Protein AF-A0A975H336-F1 (afdb_monomer_lite)

Foldseek 3Di:
DDDDDDPDDPVVVVPVVVVVVVLVVVLVVCCVPPVLDLCNLCSLLVVLLVVVLVVCVVVVVNVVSVCSVPVVVVCSVVCCVVCSVVSVVSVLVSLLSSLLSQLCQLVVCLVDPGPQNVVVVVPDDDDPVNSVVSSVVSVVSSVLSNVSSVCLVVCCVPPNDVSSVCCVPPVVVVSVVCSVVVSVVCCVVVCVVVVPPDPPVVVVCVVVVPD

Sequence (211 aa):
MHATAQPRPRWRAWGGPALAIAYALWCLALLWWQPRTLLAIASFLLPCYLFICSWLWRRGWRPQAALLALLLPSLLAWAYPRYAARAELFYVAEYALVYATLCAWFASSLAGTPVITRVARRVHALTPAMQAYTVRLTRGWALYFALMAALSILVFALLGLPAWAFFTVVLSPISLATFLIGEHVMRYRWHPEFDRASLRHTIRVWREGGA

pLDDT: mean 77.96, std 12.92, range [36.47, 94.44]

Radius of gyration: 21.54 Å; chains: 1; bounding box: 54×53×52 Å

Secondary structure (DSSP, 8-state):
-----PPPPTHHHHHHHHHHHHHHHHHHHHHHH-TTSHHHHHHHHHHHHHHHHHHHHHTT-HHHHHHHHHHHHHHHHHHHHHHGGGTHHHHHHHHHHHHHHHHHHHHHHTTSS-HHHHHHHHHSPPPHHHHHHHHHHHHHHHHHHHHHHHHHHHHHHHHHHHHHHHIIIIIHHHHHHHHHHHHHHHHHHH-THHHHS-HHHHHHHHHHT--

Structure (mmCIF, N/CA/C/O backbone):
data_AF-A0A975H336-F1
#
_entry.id   AF-A0A975H336-F1
#
loop_
_atom_site.group_PDB
_atom_site.id
_atom_site.type_symbol
_atom_site.label_atom_id
_atom_site.label_alt_id
_atom_site.label_comp_id
_atom_site.label_asym_id
_atom_site.label_entity_id
_atom_site.label_seq_id
_atom_site.pdbx_PDB_ins_code
_atom_site.Cartn_x
_atom_site.Cartn_y
_atom_site.Cartn_z
_atom_site.occupancy
_atom_site.B_iso_or_equiv
_atom_site.auth_seq_id
_atom_site.auth_comp_id
_atom_site.auth_asym_id
_atom_site.auth_atom_id
_atom_site.pdbx_PDB_model_num
ATOM 1 N N . MET A 1 1 ? -15.638 35.494 32.416 1.00 38.56 1 MET A N 1
ATOM 2 C CA . MET A 1 1 ? -14.770 35.579 31.218 1.00 38.56 1 MET A CA 1
ATOM 3 C C . MET A 1 1 ? -15.106 34.419 30.287 1.00 38.56 1 MET A C 1
ATOM 5 O O . MET A 1 1 ? -14.633 33.314 30.510 1.00 38.56 1 MET A O 1
ATOM 9 N N . HIS A 1 2 ? -15.980 34.643 29.303 1.00 40.84 2 HIS A N 1
ATOM 10 C CA . HIS A 1 2 ? -16.340 33.639 28.296 1.00 40.84 2 HIS A CA 1
ATOM 11 C C . HIS A 1 2 ? -15.289 33.633 27.179 1.00 40.84 2 HIS A C 1
ATOM 13 O O . HIS A 1 2 ? -15.109 34.639 26.498 1.00 40.84 2 HIS A O 1
ATOM 19 N N . ALA A 1 3 ? -14.584 32.515 27.003 1.00 43.75 3 ALA A N 1
ATOM 20 C CA . ALA A 1 3 ? -13.680 32.314 25.877 1.00 43.75 3 ALA A CA 1
ATOM 21 C C . ALA A 1 3 ? -14.505 32.031 24.611 1.00 43.75 3 ALA A C 1
ATOM 23 O O . ALA A 1 3 ? -15.120 30.973 24.476 1.00 43.75 3 ALA A O 1
ATOM 24 N N . THR A 1 4 ? -14.538 32.990 23.691 1.00 48.22 4 THR A N 1
ATOM 25 C CA . THR A 1 4 ? -15.140 32.848 22.366 1.00 48.22 4 THR A CA 1
ATOM 26 C C . THR A 1 4 ? -14.277 31.918 21.510 1.00 48.22 4 THR A C 1
ATOM 28 O O . THR A 1 4 ? -13.133 32.220 21.168 1.00 48.22 4 THR A O 1
ATOM 31 N N . ALA A 1 5 ? -14.812 30.746 21.167 1.00 54.53 5 ALA A N 1
ATOM 32 C CA . ALA A 1 5 ? -14.180 29.834 20.222 1.00 54.53 5 ALA A CA 1
ATOM 33 C C . ALA A 1 5 ? -14.155 30.488 18.829 1.00 54.53 5 ALA A C 1
ATOM 35 O O . ALA A 1 5 ? -15.195 30.658 18.196 1.00 54.53 5 ALA A O 1
ATOM 36 N N . GLN A 1 6 ? -12.969 30.876 18.351 1.00 56.03 6 GLN A N 1
ATOM 37 C CA . GLN A 1 6 ? -12.811 31.431 17.007 1.00 56.03 6 GLN A CA 1
ATOM 38 C C . GLN A 1 6 ? -13.251 30.410 15.935 1.00 56.03 6 GLN A C 1
ATOM 40 O O . GLN A 1 6 ? -12.787 29.262 15.960 1.00 56.03 6 GLN A O 1
ATOM 45 N N . PRO A 1 7 ? -14.101 30.797 14.963 1.00 53.56 7 PRO A N 1
ATOM 46 C CA . PRO A 1 7 ? -14.507 29.913 13.879 1.00 53.56 7 PRO A CA 1
ATOM 47 C C . PRO A 1 7 ? -13.297 29.589 12.993 1.00 53.56 7 PRO A C 1
ATOM 49 O O . PRO A 1 7 ? -12.698 30.465 12.370 1.00 53.56 7 PRO A O 1
ATOM 52 N N . ARG A 1 8 ? -12.913 28.307 12.938 1.00 60.44 8 ARG A N 1
ATOM 53 C CA . ARG A 1 8 ? -11.823 27.844 12.067 1.00 60.44 8 ARG A CA 1
ATOM 54 C C . ARG A 1 8 ? -12.193 28.123 10.599 1.00 60.44 8 ARG A C 1
ATOM 56 O O . ARG A 1 8 ? -13.284 27.742 10.174 1.00 60.44 8 ARG A O 1
ATOM 63 N N . PRO A 1 9 ? -11.313 28.753 9.804 1.00 56.38 9 PRO A N 1
ATOM 64 C CA . PRO A 1 9 ? -11.675 29.231 8.476 1.00 56.38 9 PRO A CA 1
ATOM 65 C C . PRO A 1 9 ? -11.931 28.073 7.492 1.00 56.38 9 PRO A C 1
ATOM 67 O O . PRO A 1 9 ? -11.131 27.142 7.374 1.00 56.38 9 PRO A O 1
ATOM 70 N N . ARG A 1 10 ? -13.059 28.148 6.766 1.00 57.75 10 ARG A N 1
ATOM 71 C CA . ARG A 1 10 ? -13.612 27.079 5.901 1.00 57.75 10 ARG A CA 1
ATOM 72 C C . ARG A 1 10 ? -12.701 26.673 4.730 1.00 57.75 10 ARG A C 1
ATOM 74 O O . ARG A 1 10 ? -12.812 25.546 4.260 1.00 57.75 10 ARG A O 1
ATOM 81 N N . TRP A 1 11 ? -11.760 27.517 4.293 1.00 55.31 11 TRP A N 1
ATOM 82 C CA . TRP A 1 11 ? -10.818 27.194 3.204 1.00 55.31 11 TRP A CA 1
ATOM 83 C C . TRP A 1 11 ? -9.854 26.046 3.551 1.00 55.31 11 TRP A C 1
ATOM 85 O O . TRP A 1 11 ? -9.467 25.275 2.674 1.00 55.31 11 TRP A O 1
ATOM 95 N N . ARG A 1 12 ? -9.542 25.844 4.842 1.00 56.97 12 ARG A N 1
ATOM 96 C CA . ARG A 1 12 ? -8.748 24.689 5.303 1.00 56.97 12 ARG A CA 1
ATOM 97 C C . ARG A 1 12 ? -9.457 23.349 5.091 1.00 56.97 12 ARG A C 1
ATOM 99 O O . ARG A 1 12 ? -8.781 22.329 5.010 1.00 56.97 12 ARG A O 1
ATOM 106 N N . ALA A 1 13 ? -10.790 23.336 4.996 1.00 61.09 13 ALA A N 1
ATOM 107 C CA . ALA A 1 13 ? -11.557 22.106 4.803 1.00 61.09 13 ALA A CA 1
ATOM 108 C C . ALA A 1 13 ? -11.477 21.579 3.359 1.00 61.09 13 ALA A C 1
ATOM 110 O O . ALA A 1 13 ? -11.551 20.373 3.149 1.00 61.09 13 ALA A O 1
ATOM 111 N N . TRP A 1 14 ? -11.270 22.468 2.380 1.00 59.22 14 TRP A N 1
ATOM 112 C CA . TRP A 1 14 ? -11.227 22.120 0.953 1.00 59.22 14 TRP A CA 1
ATOM 113 C C . TRP A 1 14 ? -9.808 21.960 0.399 1.00 59.22 14 TRP A C 1
ATOM 115 O O . TRP A 1 14 ? -9.624 21.273 -0.604 1.00 59.22 14 TRP A O 1
ATOM 125 N N . GLY A 1 15 ? -8.794 22.520 1.069 1.00 72.25 15 GLY A N 1
ATOM 126 C CA . GLY A 1 15 ? -7.401 22.432 0.617 1.00 72.25 15 GLY A CA 1
ATOM 127 C C . GLY A 1 15 ? -6.862 20.998 0.531 1.00 72.25 15 GLY A C 1
ATOM 128 O O . GLY A 1 15 ? -6.166 20.664 -0.421 1.00 72.25 15 GLY A O 1
ATOM 129 N N . GLY A 1 16 ? -7.219 20.128 1.482 1.00 74.88 16 GLY A N 1
ATOM 130 C CA . GLY A 1 16 ? -6.793 18.721 1.477 1.00 74.88 16 GLY A CA 1
ATOM 131 C C . GLY A 1 16 ? -7.379 17.904 0.313 1.00 74.88 16 GLY A C 1
ATOM 132 O O . GLY A 1 16 ? -6.612 17.307 -0.442 1.00 74.88 16 GLY A O 1
ATOM 133 N N . PRO A 1 17 ? -8.713 17.888 0.132 1.00 78.62 17 PRO A N 1
ATOM 134 C CA . PRO A 1 17 ? -9.355 17.214 -0.995 1.00 78.62 17 PRO A CA 1
ATOM 135 C C . PRO A 1 17 ? -8.898 17.746 -2.357 1.00 78.62 17 PRO A C 1
ATOM 137 O O . PRO A 1 17 ? -8.595 16.953 -3.243 1.00 78.62 17 PRO A O 1
ATOM 140 N N . ALA A 1 18 ? -8.794 19.070 -2.517 1.00 81.25 18 ALA A N 1
ATOM 141 C CA . ALA A 1 18 ? -8.357 19.681 -3.772 1.00 81.25 18 ALA A CA 1
ATOM 142 C C . ALA A 1 18 ? -6.919 19.281 -4.136 1.00 81.25 18 ALA A C 1
ATOM 144 O O . ALA A 1 18 ? -6.652 18.941 -5.286 1.00 81.25 18 ALA A O 1
ATOM 145 N N . LEU A 1 19 ? -6.010 19.247 -3.154 1.00 82.75 19 LEU A N 1
ATOM 146 C CA . LEU A 1 19 ? -4.638 18.785 -3.359 1.00 82.75 19 LEU A CA 1
ATOM 147 C C . LEU A 1 19 ? -4.587 17.299 -3.743 1.00 82.75 19 LEU A C 1
ATOM 149 O O . LEU A 1 19 ? -3.828 16.926 -4.631 1.00 82.75 19 LEU A O 1
ATOM 153 N N . ALA A 1 20 ? -5.407 16.455 -3.108 1.00 77.75 20 ALA A N 1
ATOM 154 C CA . ALA A 1 20 ? -5.482 15.032 -3.436 1.00 77.75 20 ALA A CA 1
ATOM 155 C C . ALA A 1 20 ? -6.008 14.798 -4.862 1.00 77.75 20 ALA A C 1
ATOM 157 O O . ALA A 1 20 ? -5.463 13.963 -5.580 1.00 77.75 20 ALA A O 1
ATOM 158 N N . ILE A 1 21 ? -7.018 15.565 -5.287 1.00 83.00 21 ILE A N 1
ATOM 159 C CA . ILE A 1 21 ? -7.544 15.525 -6.658 1.00 83.00 21 ILE A CA 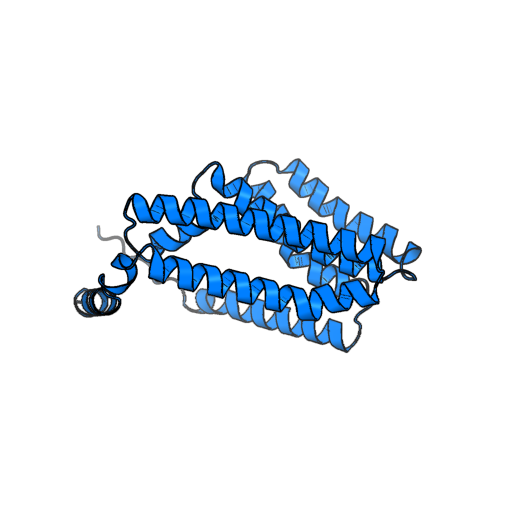1
ATOM 160 C C . ILE A 1 21 ? -6.477 15.999 -7.649 1.00 83.00 21 ILE A C 1
ATOM 162 O O . ILE A 1 21 ? -6.214 15.309 -8.628 1.00 83.00 21 ILE A O 1
ATOM 166 N N . ALA A 1 22 ? -5.820 17.131 -7.382 1.00 84.81 22 ALA A N 1
ATOM 167 C CA . ALA A 1 22 ? -4.755 17.650 -8.239 1.00 84.81 22 ALA A CA 1
ATOM 168 C C . ALA A 1 22 ? -3.592 16.652 -8.381 1.00 84.81 22 ALA A C 1
ATOM 170 O O . ALA A 1 22 ? -3.111 16.416 -9.487 1.00 84.81 22 ALA A O 1
ATOM 171 N N . TYR A 1 23 ? -3.185 16.014 -7.282 1.00 82.12 23 TYR A N 1
ATOM 172 C CA . TYR A 1 23 ? -2.162 14.971 -7.288 1.00 82.12 23 TYR A CA 1
ATOM 173 C C . TYR A 1 23 ? -2.608 13.717 -8.059 1.00 82.12 23 TYR A C 1
ATOM 175 O O . TYR A 1 23 ? -1.840 13.183 -8.854 1.00 82.12 23 TYR A O 1
ATOM 183 N N . ALA A 1 24 ? -3.857 13.271 -7.893 1.00 80.88 24 ALA A N 1
ATOM 184 C CA . ALA A 1 24 ? -4.392 12.140 -8.651 1.00 80.88 24 ALA A CA 1
ATOM 185 C C . ALA A 1 24 ? -4.422 12.428 -10.162 1.00 80.88 24 ALA A C 1
ATOM 187 O O . ALA A 1 24 ? -4.013 11.583 -10.957 1.00 80.88 24 ALA A O 1
ATOM 188 N N . LEU A 1 25 ? -4.841 13.635 -10.558 1.00 84.38 25 LEU A N 1
ATOM 189 C CA . LEU A 1 25 ? -4.820 14.081 -11.954 1.00 84.38 25 LEU A CA 1
ATOM 190 C C . LEU A 1 25 ? -3.392 14.164 -12.506 1.00 84.38 25 LEU A C 1
ATOM 192 O O . LEU A 1 25 ? -3.156 13.754 -13.639 1.00 84.38 25 LEU A O 1
ATOM 196 N N . TRP A 1 26 ? -2.433 14.630 -11.702 1.00 85.44 26 TRP A N 1
ATOM 197 C CA . TRP A 1 26 ? -1.014 14.647 -12.062 1.00 85.44 26 TRP A CA 1
ATOM 198 C C . TRP A 1 26 ? -0.466 13.238 -12.318 1.00 85.44 26 TRP A C 1
ATOM 200 O O . TRP A 1 26 ? 0.148 12.986 -13.353 1.00 85.44 26 TRP A O 1
ATOM 210 N N . CYS A 1 27 ? -0.742 12.294 -11.418 1.00 80.25 27 CYS A N 1
ATOM 211 C CA . CYS A 1 27 ? -0.365 10.893 -11.588 1.00 80.25 27 CYS A CA 1
ATOM 212 C C . CYS A 1 27 ? -1.014 10.257 -12.827 1.00 80.25 27 CYS A C 1
ATOM 214 O O . CYS A 1 27 ? -0.341 9.537 -13.563 1.00 80.25 27 CYS A O 1
ATOM 216 N N . LEU A 1 28 ? -2.291 10.551 -13.095 1.00 80.44 28 LEU A N 1
ATOM 217 C CA . LEU A 1 28 ? -2.984 10.089 -14.302 1.00 80.44 28 LEU A CA 1
ATOM 218 C C . LEU A 1 28 ? -2.355 10.665 -15.576 1.00 80.44 28 LEU A C 1
ATOM 220 O O . LEU A 1 28 ? -2.131 9.928 -16.536 1.00 80.44 28 LEU A O 1
ATOM 224 N N . ALA A 1 29 ? -2.019 11.956 -15.577 1.00 82.25 29 ALA A N 1
ATOM 225 C CA . ALA A 1 29 ? -1.329 12.590 -16.694 1.00 82.25 29 ALA A CA 1
ATOM 226 C C . ALA A 1 29 ? 0.053 11.956 -16.930 1.00 82.25 29 ALA A C 1
ATOM 228 O O . ALA A 1 29 ? 0.387 11.613 -18.061 1.00 82.25 29 ALA A O 1
ATOM 229 N N . LEU A 1 30 ? 0.835 11.714 -15.874 1.00 82.00 30 LEU A N 1
ATOM 230 C CA . LEU A 1 30 ? 2.139 11.056 -15.993 1.00 82.00 30 LEU A CA 1
ATOM 231 C C . LEU A 1 30 ? 2.033 9.619 -16.507 1.00 82.00 30 LEU A C 1
ATOM 233 O O . LEU A 1 30 ? 2.840 9.222 -17.344 1.00 82.00 30 LEU A O 1
ATOM 237 N N . LEU A 1 31 ? 1.030 8.858 -16.065 1.00 78.38 31 LEU A N 1
ATOM 238 C CA . LEU A 1 31 ? 0.797 7.501 -16.559 1.00 78.38 31 LEU A CA 1
ATOM 239 C C . LEU A 1 31 ? 0.473 7.488 -18.056 1.00 78.38 31 LEU A C 1
ATOM 241 O O . LEU A 1 31 ? 0.917 6.599 -18.779 1.00 78.38 31 LEU A O 1
ATOM 245 N N . TRP A 1 32 ? -0.295 8.474 -18.520 1.00 81.62 32 TRP A N 1
ATOM 246 C CA . TRP A 1 32 ? -0.755 8.517 -19.902 1.00 81.62 32 TRP A CA 1
ATOM 247 C C . TRP A 1 32 ? 0.316 9.048 -20.864 1.00 81.62 32 TRP A C 1
ATOM 249 O O . TRP A 1 32 ? 0.447 8.540 -21.975 1.00 81.62 32 TRP A O 1
ATOM 259 N N . TRP A 1 33 ? 1.114 10.026 -20.429 1.00 79.81 33 TRP A N 1
ATOM 260 C CA . TRP A 1 33 ? 2.093 10.699 -21.288 1.00 79.81 33 TRP A CA 1
ATOM 261 C C . TRP A 1 33 ? 3.503 10.122 -21.160 1.00 79.81 33 TRP A C 1
ATOM 263 O O . TRP A 1 33 ? 4.231 10.053 -22.148 1.00 79.81 33 TRP A O 1
ATOM 273 N N . GLN A 1 34 ? 3.921 9.734 -19.952 1.00 78.00 34 GLN A N 1
ATOM 274 C CA . GLN A 1 34 ? 5.305 9.356 -19.658 1.00 78.00 34 GLN A CA 1
ATOM 275 C C . GLN A 1 34 ? 5.403 8.242 -18.598 1.00 78.00 34 GLN A C 1
ATOM 277 O O . GLN A 1 34 ? 6.055 8.421 -17.568 1.00 78.00 34 GLN A O 1
ATOM 282 N N . PRO A 1 35 ? 4.826 7.050 -18.848 1.00 67.69 35 PRO A N 1
ATOM 283 C CA . PRO A 1 35 ? 4.708 6.006 -17.829 1.00 67.69 35 PRO A CA 1
ATOM 284 C C . PRO A 1 35 ? 6.055 5.494 -17.302 1.00 67.69 35 PRO A C 1
ATOM 286 O O . PRO A 1 35 ? 6.124 5.023 -16.170 1.00 67.69 35 PRO A O 1
ATOM 289 N N . ARG A 1 36 ? 7.125 5.569 -18.108 1.00 70.50 36 ARG A N 1
ATOM 290 C CA . ARG A 1 36 ? 8.445 4.981 -17.806 1.00 70.50 36 ARG A CA 1
ATOM 291 C C . ARG A 1 36 ? 9.466 5.970 -17.247 1.00 70.50 36 ARG A C 1
ATOM 293 O O . ARG A 1 36 ? 10.629 5.606 -17.097 1.00 70.50 36 ARG A O 1
ATOM 300 N N . THR A 1 37 ? 9.083 7.217 -16.983 1.00 77.19 37 THR A N 1
ATOM 301 C CA . THR A 1 37 ? 10.046 8.211 -16.501 1.00 77.19 37 THR A CA 1
ATOM 302 C C . THR A 1 37 ? 10.244 8.125 -14.996 1.00 77.19 37 THR A C 1
ATOM 304 O O . THR A 1 37 ? 9.342 7.769 -14.237 1.00 77.19 37 THR A O 1
ATOM 307 N N . LEU A 1 38 ? 11.440 8.513 -14.546 1.00 74.94 38 LEU A N 1
ATOM 308 C CA . LEU A 1 38 ? 11.767 8.628 -13.124 1.00 74.94 38 LEU A CA 1
ATOM 309 C C . LEU A 1 38 ? 10.757 9.508 -12.373 1.00 74.94 38 LEU A C 1
ATOM 311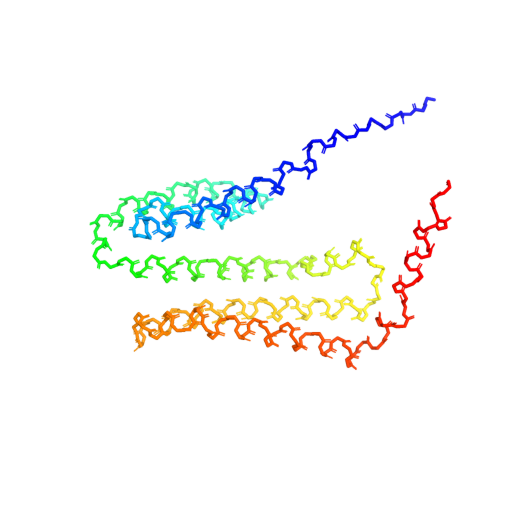 O O . LEU A 1 38 ? 10.428 9.223 -11.227 1.00 74.94 38 LEU A O 1
ATOM 315 N N . LEU A 1 39 ? 10.242 10.551 -13.031 1.00 78.12 39 LEU A N 1
ATOM 316 C CA . LEU A 1 39 ? 9.219 11.440 -12.485 1.00 78.12 39 LEU A CA 1
ATOM 317 C C . LEU A 1 39 ? 7.900 10.71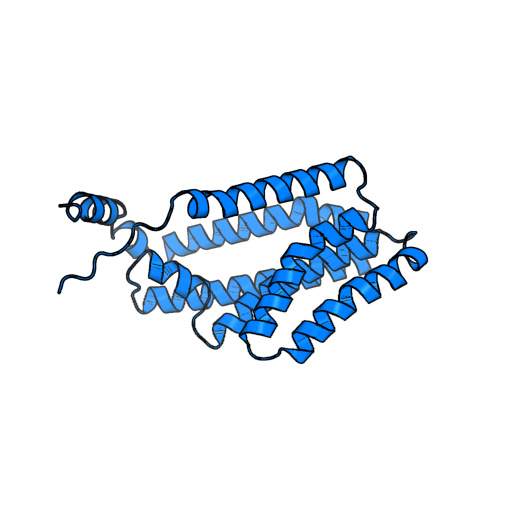9 -12.206 1.00 78.12 39 LEU A C 1
ATOM 319 O O . LEU A 1 39 ? 7.321 10.956 -11.149 1.00 78.12 39 LEU A O 1
ATOM 323 N N . ALA A 1 40 ? 7.441 9.837 -13.099 1.00 76.94 40 ALA A N 1
ATOM 324 C CA . ALA A 1 40 ? 6.252 9.019 -12.861 1.00 76.94 40 ALA A CA 1
ATOM 325 C C . ALA A 1 40 ? 6.453 8.125 -11.634 1.00 76.94 40 ALA A C 1
ATOM 327 O O . ALA A 1 40 ? 5.706 8.239 -10.663 1.00 76.94 40 ALA A O 1
ATOM 328 N N . ILE A 1 41 ? 7.530 7.337 -11.628 1.00 75.50 41 ILE A N 1
ATOM 329 C CA . ILE A 1 41 ? 7.864 6.403 -10.542 1.00 75.50 41 ILE A CA 1
ATOM 330 C C . ILE A 1 41 ? 7.998 7.143 -9.199 1.00 75.50 41 ILE A C 1
ATOM 332 O O . ILE A 1 41 ? 7.394 6.760 -8.197 1.00 75.50 41 ILE A O 1
ATOM 336 N N . ALA A 1 42 ? 8.751 8.245 -9.167 1.00 79.50 42 ALA A N 1
ATOM 337 C CA . ALA A 1 42 ? 8.925 9.049 -7.961 1.00 79.50 42 ALA A CA 1
ATOM 338 C C . ALA A 1 42 ? 7.604 9.674 -7.495 1.00 79.50 42 ALA A C 1
ATOM 340 O O . ALA A 1 42 ? 7.335 9.702 -6.293 1.00 79.50 42 ALA A O 1
ATOM 341 N N . SER A 1 43 ? 6.768 10.141 -8.431 1.00 80.38 43 SER A N 1
ATOM 342 C CA . SER A 1 43 ? 5.467 10.729 -8.108 1.00 80.38 43 SER A CA 1
ATOM 343 C C . SER A 1 43 ? 4.559 9.711 -7.438 1.00 80.38 43 SER A C 1
ATOM 345 O O . SER A 1 43 ? 3.970 10.054 -6.420 1.00 80.38 43 SER A O 1
ATOM 347 N N . PHE A 1 44 ? 4.477 8.474 -7.934 1.00 77.94 44 PHE A N 1
ATOM 348 C CA . PHE A 1 44 ? 3.643 7.433 -7.327 1.00 77.94 44 PHE A CA 1
ATOM 349 C C . PHE A 1 44 ? 4.165 6.938 -5.968 1.00 77.94 44 PHE A C 1
ATOM 351 O O . PHE A 1 44 ? 3.380 6.656 -5.062 1.00 77.94 44 PHE A O 1
ATOM 358 N N . LEU A 1 45 ? 5.486 6.901 -5.779 1.00 79.50 45 LEU A N 1
ATOM 359 C CA . LEU A 1 45 ? 6.105 6.533 -4.500 1.00 79.50 45 LEU A CA 1
ATOM 360 C C . LEU A 1 45 ? 5.966 7.623 -3.425 1.00 79.50 45 LEU A C 1
ATOM 362 O O . LEU A 1 45 ? 5.992 7.320 -2.227 1.00 79.50 45 LEU A O 1
ATOM 366 N N . LEU A 1 46 ? 5.811 8.885 -3.836 1.00 81.50 46 LEU A N 1
ATOM 367 C CA . LEU A 1 46 ? 5.829 10.057 -2.961 1.00 81.50 46 LEU A CA 1
ATOM 368 C C . LEU A 1 46 ? 4.862 9.972 -1.760 1.00 81.50 46 LEU A C 1
ATOM 370 O O . LEU A 1 46 ? 5.307 10.245 -0.644 1.00 81.50 46 LEU A O 1
ATOM 374 N N . PRO A 1 47 ? 3.579 9.575 -1.893 1.00 79.75 47 PRO A N 1
ATOM 375 C CA . PRO A 1 47 ? 2.650 9.551 -0.765 1.00 79.75 47 PRO A CA 1
ATOM 376 C C . PRO A 1 47 ? 3.035 8.494 0.263 1.00 79.75 47 PRO A C 1
ATOM 378 O O . PRO A 1 47 ? 3.006 8.765 1.464 1.00 79.75 47 PRO A O 1
ATOM 381 N N . CYS A 1 48 ? 3.438 7.306 -0.197 1.00 78.88 48 CYS A N 1
ATOM 382 C CA . CYS A 1 48 ? 3.912 6.239 0.681 1.00 78.88 48 CYS A CA 1
ATOM 383 C C . CYS A 1 48 ? 5.181 6.673 1.409 1.00 78.88 48 CYS A C 1
ATOM 385 O O . CYS A 1 48 ? 5.312 6.478 2.616 1.00 78.88 48 CYS A O 1
ATOM 387 N N . TYR A 1 49 ? 6.082 7.339 0.698 1.00 80.06 49 TYR A N 1
ATOM 388 C CA . TYR A 1 49 ? 7.318 7.837 1.266 1.00 80.06 49 TYR A CA 1
ATOM 389 C C . TYR A 1 49 ? 7.101 8.908 2.339 1.00 80.06 49 TYR A C 1
ATOM 391 O O . TYR A 1 49 ? 7.568 8.763 3.472 1.00 80.06 49 TYR A O 1
ATOM 399 N N . LEU A 1 50 ? 6.311 9.939 2.027 1.00 83.69 50 LEU A N 1
ATOM 400 C CA . LEU A 1 50 ? 5.915 10.971 2.986 1.00 83.69 50 LEU A CA 1
ATOM 401 C C . LEU A 1 50 ? 5.196 10.357 4.190 1.00 83.69 50 LEU A C 1
ATOM 403 O O . LEU A 1 50 ? 5.415 10.771 5.333 1.00 83.69 50 LEU A O 1
ATOM 407 N N . PHE A 1 51 ? 4.372 9.335 3.958 1.00 81.81 51 PHE A N 1
ATOM 408 C CA . PHE A 1 51 ? 3.702 8.610 5.023 1.00 81.81 51 PHE A CA 1
ATOM 409 C C . PHE A 1 51 ? 4.701 7.917 5.960 1.00 81.81 51 PHE A C 1
ATOM 411 O O . PHE A 1 51 ? 4.636 8.161 7.167 1.00 81.81 51 PHE A O 1
ATOM 418 N N . ILE A 1 52 ? 5.658 7.137 5.443 1.00 79.19 52 ILE A N 1
ATOM 419 C CA . ILE A 1 52 ? 6.673 6.451 6.261 1.00 79.19 52 ILE A CA 1
ATOM 420 C C . ILE A 1 52 ? 7.544 7.464 7.012 1.00 79.19 52 ILE A C 1
ATOM 422 O O . ILE A 1 52 ? 7.718 7.330 8.224 1.00 79.19 52 ILE A O 1
ATOM 426 N N . CYS A 1 53 ? 8.037 8.506 6.336 1.00 81.69 53 CYS A N 1
ATOM 427 C CA . CYS A 1 53 ? 8.845 9.552 6.965 1.00 81.69 53 CYS A CA 1
ATOM 428 C C . CYS A 1 53 ? 8.069 10.248 8.089 1.00 81.69 53 CYS A C 1
ATOM 430 O O . CYS A 1 53 ? 8.571 10.363 9.207 1.00 81.69 53 CYS A O 1
ATOM 432 N N . SER A 1 54 ? 6.813 10.638 7.842 1.00 78.94 54 SER A N 1
ATOM 433 C CA . SER A 1 54 ? 5.963 11.249 8.871 1.00 78.94 54 SER A CA 1
ATOM 434 C C . SER A 1 54 ? 5.662 10.290 10.028 1.00 78.94 54 SER A C 1
ATOM 436 O O . SER A 1 54 ? 5.526 10.711 11.179 1.00 78.94 54 SER A O 1
ATOM 438 N N . TRP A 1 55 ? 5.549 8.992 9.751 1.00 79.12 55 TRP A N 1
ATOM 439 C CA . TRP A 1 55 ? 5.296 7.972 10.757 1.00 79.12 55 TRP A CA 1
ATOM 440 C C . TRP A 1 55 ? 6.520 7.734 11.649 1.00 79.12 55 TRP A C 1
ATOM 442 O O . TRP A 1 55 ? 6.386 7.813 12.872 1.00 79.12 55 TRP A O 1
ATOM 452 N N . LEU A 1 56 ? 7.708 7.552 11.063 1.00 80.62 56 LEU A N 1
ATOM 453 C CA . LEU A 1 56 ? 8.977 7.426 11.790 1.00 80.62 56 LEU A CA 1
ATOM 454 C C . LEU A 1 56 ? 9.284 8.682 12.613 1.00 80.62 56 LEU A C 1
ATOM 456 O O . LEU A 1 56 ? 9.642 8.581 13.789 1.00 80.62 56 LEU A O 1
ATOM 460 N N . TRP A 1 57 ? 9.051 9.863 12.036 1.00 80.12 57 TRP A N 1
ATOM 461 C CA . TRP A 1 57 ? 9.237 11.140 12.722 1.00 80.12 57 TRP A CA 1
ATOM 462 C C . TRP A 1 57 ? 8.363 11.255 13.975 1.00 80.12 57 TRP A C 1
ATOM 464 O O . TRP A 1 57 ? 8.847 11.621 15.047 1.00 80.12 57 TRP A O 1
ATOM 474 N N . ARG A 1 58 ? 7.078 10.882 13.869 1.00 81.06 58 ARG A N 1
ATOM 475 C CA . ARG A 1 58 ? 6.138 10.875 15.005 1.00 81.06 58 ARG A CA 1
ATOM 476 C C . ARG A 1 58 ? 6.487 9.840 16.074 1.00 81.06 58 ARG A C 1
ATOM 478 O O . ARG A 1 58 ? 6.096 10.022 17.221 1.00 81.06 58 ARG A O 1
ATOM 485 N N . ARG A 1 59 ? 7.217 8.778 15.722 1.00 76.94 59 ARG A N 1
ATOM 486 C CA . ARG A 1 59 ? 7.661 7.727 16.652 1.00 76.94 59 ARG A CA 1
ATOM 487 C C . ARG A 1 59 ? 8.965 8.079 17.387 1.00 76.94 59 ARG A C 1
ATOM 489 O O . ARG A 1 59 ? 9.447 7.276 18.176 1.00 76.94 59 ARG A O 1
ATOM 496 N N . GLY A 1 60 ? 9.543 9.255 17.127 1.00 79.19 60 GLY A N 1
ATOM 497 C CA . GLY A 1 60 ? 10.808 9.705 17.722 1.00 79.19 60 GLY A CA 1
ATOM 498 C C . GLY A 1 60 ? 12.058 9.229 16.976 1.00 79.19 60 GLY A C 1
ATOM 499 O O . GLY A 1 60 ? 13.166 9.616 17.329 1.00 79.19 60 GLY A O 1
ATOM 500 N N . TRP A 1 61 ? 11.896 8.454 15.902 1.00 79.12 61 TRP A N 1
ATOM 501 C CA . TRP A 1 61 ? 12.979 7.879 15.096 1.00 79.12 61 TRP A CA 1
ATOM 502 C C . TRP A 1 61 ? 13.431 8.872 14.014 1.00 79.12 61 TRP A C 1
ATOM 504 O O . TRP A 1 61 ? 13.424 8.588 12.816 1.00 79.12 61 TRP A O 1
ATOM 514 N N . ARG A 1 62 ? 13.762 10.095 14.446 1.00 81.44 62 ARG A N 1
ATOM 515 C CA . ARG A 1 62 ? 14.130 11.221 13.573 1.00 81.44 62 ARG A CA 1
ATOM 516 C C . ARG A 1 62 ? 15.353 10.947 12.687 1.00 81.44 62 ARG A C 1
ATOM 518 O O . ARG A 1 62 ? 15.249 11.245 11.498 1.00 81.44 62 ARG A O 1
ATOM 525 N N . PRO A 1 63 ? 16.467 10.364 13.179 1.00 75.69 63 PRO A N 1
ATOM 526 C CA . PRO A 1 63 ? 17.608 10.093 12.310 1.00 75.69 63 PRO A CA 1
ATOM 527 C C . PRO A 1 63 ? 17.293 8.999 11.284 1.00 75.69 63 PRO A C 1
ATOM 529 O O . PRO A 1 63 ? 17.695 9.134 10.136 1.00 75.69 63 PRO A O 1
ATOM 532 N N . GLN A 1 64 ? 16.504 7.972 11.630 1.00 78.38 64 GLN A N 1
ATOM 533 C CA . GLN A 1 64 ? 16.072 6.964 10.653 1.00 78.38 64 GLN A CA 1
ATOM 534 C C . GLN A 1 64 ? 15.109 7.548 9.613 1.00 78.38 64 GLN A C 1
ATOM 536 O O . GLN A 1 64 ? 15.190 7.194 8.442 1.00 78.38 64 GLN A O 1
ATOM 541 N N . ALA A 1 65 ? 14.217 8.458 10.020 1.00 77.25 65 ALA A N 1
ATOM 542 C CA . ALA A 1 65 ? 13.333 9.165 9.098 1.00 77.25 65 ALA A CA 1
ATOM 543 C C . ALA A 1 65 ? 14.124 10.042 8.118 1.00 77.25 65 ALA A C 1
ATOM 545 O O . ALA A 1 65 ? 13.823 10.023 6.930 1.00 77.25 65 ALA A O 1
ATOM 546 N N . ALA A 1 66 ? 15.135 10.773 8.604 1.00 77.06 66 ALA A N 1
ATOM 547 C CA . ALA A 1 66 ? 16.010 11.611 7.785 1.00 77.06 66 ALA A CA 1
ATOM 548 C C . ALA A 1 66 ? 16.917 10.779 6.864 1.00 77.06 66 ALA A C 1
ATOM 550 O O . ALA A 1 66 ? 17.073 11.103 5.691 1.00 77.06 66 ALA A O 1
ATOM 551 N N . LEU A 1 67 ? 17.457 9.666 7.367 1.00 84.06 67 LEU A N 1
ATOM 552 C CA . LEU A 1 67 ? 18.227 8.726 6.560 1.00 84.06 67 LEU A CA 1
ATOM 553 C C . LEU A 1 67 ? 17.358 8.141 5.448 1.00 84.06 67 LEU A C 1
ATOM 555 O O . LEU A 1 67 ? 17.750 8.186 4.289 1.00 84.06 67 LEU A O 1
ATOM 559 N N . LEU A 1 68 ? 16.155 7.659 5.772 1.00 80.31 68 LEU A N 1
ATOM 560 C CA . LEU A 1 68 ? 15.221 7.146 4.774 1.00 80.31 68 LEU A CA 1
ATOM 561 C C . LEU A 1 68 ? 14.815 8.241 3.774 1.00 80.31 68 LEU A C 1
ATOM 563 O O . LEU A 1 68 ? 14.747 7.937 2.583 1.00 80.31 68 LEU A O 1
ATOM 567 N N . ALA A 1 69 ? 14.625 9.485 4.251 1.00 78.69 69 ALA A N 1
ATOM 568 C CA . ALA A 1 69 ? 14.323 10.700 3.476 1.00 78.69 69 ALA A CA 1
ATOM 569 C C . ALA A 1 69 ? 15.404 11.058 2.429 1.00 78.69 69 ALA A C 1
ATOM 571 O O . ALA A 1 69 ? 15.119 11.726 1.436 1.00 78.69 69 ALA A O 1
ATOM 572 N N . LEU A 1 70 ? 16.637 10.600 2.635 1.00 79.19 70 LEU A N 1
ATOM 573 C CA . LEU A 1 70 ? 17.752 10.807 1.708 1.00 79.19 70 LEU A CA 1
ATOM 574 C C . LEU A 1 70 ? 18.063 9.548 0.894 1.00 79.19 70 LEU A C 1
ATOM 576 O O . LEU A 1 70 ? 18.411 9.638 -0.283 1.00 79.19 70 LEU A O 1
ATOM 580 N N . LEU A 1 71 ? 17.907 8.369 1.494 1.00 81.94 71 LEU A N 1
ATOM 581 C CA . LEU A 1 71 ? 18.278 7.089 0.901 1.00 81.94 71 LEU A CA 1
ATOM 582 C C . LEU A 1 71 ? 17.430 6.756 -0.330 1.00 81.94 71 LEU A C 1
ATOM 584 O O . LEU A 1 71 ? 17.986 6.396 -1.359 1.00 81.94 71 LEU A O 1
ATOM 588 N N . LEU A 1 72 ? 16.101 6.888 -0.246 1.00 76.31 72 LEU A N 1
ATOM 589 C CA . LEU A 1 72 ? 15.202 6.508 -1.342 1.00 76.31 72 LEU A CA 1
ATOM 590 C C . LEU A 1 72 ? 15.447 7.318 -2.635 1.00 76.31 72 LEU A C 1
ATOM 592 O O . LEU A 1 72 ? 15.660 6.684 -3.670 1.00 76.31 72 LEU A O 1
ATOM 596 N N . PRO A 1 73 ? 15.483 8.670 -2.626 1.00 73.94 73 PRO A N 1
ATOM 597 C CA . PRO A 1 73 ? 15.771 9.445 -3.832 1.00 73.94 73 PRO A CA 1
ATOM 598 C C . PRO A 1 73 ? 17.199 9.219 -4.337 1.00 73.94 73 PRO A C 1
ATOM 600 O O . PRO A 1 73 ? 17.400 9.147 -5.547 1.00 73.94 73 PRO A O 1
ATOM 603 N N . SER A 1 74 ? 18.175 9.030 -3.441 1.00 77.94 74 SER A N 1
ATOM 604 C CA . SER A 1 74 ? 19.562 8.733 -3.832 1.00 77.94 74 SER A CA 1
ATOM 605 C C . SER A 1 74 ? 19.681 7.368 -4.516 1.00 77.94 74 SER A C 1
ATOM 607 O O . SER A 1 74 ? 20.350 7.236 -5.541 1.00 77.94 74 SER A O 1
ATOM 609 N N . LEU A 1 75 ? 18.987 6.356 -3.989 1.00 80.19 75 LEU A N 1
ATOM 610 C CA . LEU A 1 75 ? 18.939 5.012 -4.559 1.00 80.19 75 LEU A CA 1
ATOM 611 C C . LEU A 1 75 ? 18.225 5.015 -5.915 1.00 80.19 75 LEU A C 1
ATOM 613 O O . LEU A 1 75 ? 18.718 4.405 -6.856 1.00 80.19 75 LEU A O 1
ATOM 617 N N . LEU A 1 76 ? 17.105 5.735 -6.035 1.00 77.38 76 LEU A N 1
ATOM 618 C CA . LEU A 1 76 ? 16.380 5.915 -7.297 1.00 77.38 76 LEU A CA 1
ATOM 619 C C . LEU A 1 76 ? 17.245 6.621 -8.348 1.00 77.38 76 LEU A C 1
ATOM 621 O O . LEU A 1 76 ? 17.353 6.122 -9.464 1.00 77.38 76 LEU A O 1
ATOM 625 N N . ALA A 1 77 ? 17.917 7.719 -7.993 1.00 77.88 77 ALA A N 1
ATOM 626 C CA . ALA A 1 77 ? 18.808 8.444 -8.900 1.00 77.88 77 ALA A CA 1
ATOM 627 C C . ALA A 1 77 ? 20.005 7.591 -9.363 1.00 77.88 77 ALA A C 1
ATOM 629 O O . ALA A 1 77 ? 20.431 7.690 -10.513 1.00 77.88 77 ALA A O 1
ATOM 630 N N . TRP A 1 78 ? 20.524 6.718 -8.494 1.00 80.62 78 TRP A N 1
ATOM 631 C CA . TRP A 1 78 ? 21.621 5.806 -8.823 1.00 80.62 78 TRP A CA 1
ATOM 632 C C . TRP A 1 78 ? 21.173 4.574 -9.631 1.00 80.62 78 TRP A C 1
ATOM 634 O O . TRP A 1 78 ? 21.875 4.146 -10.554 1.00 80.62 78 TRP A O 1
ATOM 644 N N . ALA A 1 79 ? 20.021 3.989 -9.299 1.00 78.00 79 ALA A N 1
ATOM 645 C CA . ALA A 1 79 ? 19.518 2.758 -9.906 1.00 78.00 79 ALA A CA 1
ATOM 646 C C . ALA A 1 79 ? 18.832 3.008 -11.255 1.00 78.00 79 ALA A C 1
ATOM 648 O O . ALA A 1 79 ? 18.995 2.210 -12.176 1.00 78.00 79 ALA A O 1
ATOM 649 N N . TYR A 1 80 ? 18.105 4.117 -11.405 1.00 77.00 80 TYR A N 1
ATOM 650 C CA . TYR A 1 80 ? 17.348 4.431 -12.619 1.00 77.00 80 TYR A CA 1
ATOM 651 C C . TYR A 1 80 ? 18.176 4.350 -13.914 1.00 77.00 80 TYR A C 1
ATOM 653 O O . TYR A 1 80 ? 17.776 3.596 -14.797 1.00 77.00 80 TYR A O 1
ATOM 661 N N . PRO A 1 81 ? 19.352 4.997 -14.055 1.00 77.06 81 PRO A N 1
ATOM 662 C CA . PRO A 1 81 ? 20.132 4.904 -15.294 1.00 77.06 81 PRO A CA 1
ATOM 663 C C . PRO A 1 81 ? 20.680 3.494 -15.571 1.00 77.06 81 PRO A C 1
ATOM 665 O O . PRO A 1 81 ? 20.911 3.149 -16.725 1.00 77.06 81 PRO A O 1
ATOM 668 N N . ARG A 1 82 ? 20.867 2.659 -14.538 1.00 77.25 82 ARG A N 1
ATOM 669 C CA . ARG A 1 82 ? 21.381 1.282 -14.671 1.00 77.25 82 ARG A CA 1
ATOM 670 C C . ARG A 1 82 ? 20.292 0.270 -15.016 1.00 77.25 82 ARG A C 1
ATOM 672 O O . ARG A 1 82 ? 20.567 -0.725 -15.677 1.00 77.25 82 ARG A O 1
ATOM 679 N N . TYR A 1 83 ? 19.066 0.529 -14.568 1.00 75.56 83 TYR A N 1
ATOM 680 C CA . TYR A 1 83 ? 17.928 -0.379 -14.697 1.00 75.56 83 TYR A CA 1
ATOM 681 C C . TYR A 1 83 ? 16.788 0.204 -15.538 1.00 75.56 83 TYR A C 1
ATOM 683 O O . TYR A 1 83 ? 15.699 -0.356 -15.544 1.00 75.56 83 TYR A O 1
ATOM 691 N N . ALA A 1 84 ? 17.021 1.283 -16.294 1.00 69.50 84 ALA A N 1
ATOM 692 C CA . ALA A 1 84 ? 16.022 1.878 -17.187 1.00 69.50 84 ALA A CA 1
ATOM 693 C C . ALA A 1 84 ? 15.477 0.869 -18.216 1.00 69.50 84 ALA A C 1
ATOM 695 O O . ALA A 1 84 ? 14.301 0.914 -18.568 1.00 69.50 84 ALA A O 1
ATOM 696 N N . ALA A 1 85 ? 16.315 -0.081 -18.650 1.00 67.94 85 ALA A N 1
ATOM 697 C CA . ALA A 1 85 ? 15.912 -1.179 -19.530 1.00 67.94 85 ALA A CA 1
ATOM 698 C C . ALA A 1 85 ? 14.989 -2.210 -18.848 1.00 67.94 85 ALA A C 1
ATOM 700 O O . ALA A 1 85 ? 14.334 -2.977 -19.544 1.00 67.94 85 ALA A O 1
ATOM 701 N N . ARG A 1 86 ? 14.937 -2.219 -17.508 1.00 75.62 86 ARG A N 1
ATOM 702 C CA . ARG A 1 86 ? 14.098 -3.088 -16.670 1.00 75.62 86 ARG A CA 1
ATOM 703 C C . ARG A 1 86 ? 13.129 -2.275 -15.811 1.00 75.62 86 ARG A C 1
ATOM 705 O O . ARG A 1 86 ? 13.058 -2.437 -14.588 1.00 75.62 86 ARG A O 1
ATOM 712 N N . ALA A 1 87 ? 12.408 -1.356 -16.452 1.00 73.19 87 ALA A N 1
ATOM 713 C CA . ALA A 1 87 ? 11.441 -0.473 -15.799 1.00 73.19 87 ALA A CA 1
ATOM 714 C C . ALA A 1 87 ? 10.390 -1.243 -14.967 1.00 73.19 87 ALA A C 1
ATOM 716 O O . ALA A 1 87 ? 9.898 -0.734 -13.962 1.00 73.19 87 ALA A O 1
ATOM 717 N N . GLU A 1 88 ? 10.097 -2.491 -15.334 1.00 79.62 88 GLU A N 1
ATOM 718 C CA . GLU A 1 88 ? 9.211 -3.406 -14.618 1.00 79.62 88 GLU A CA 1
ATOM 719 C C . GLU A 1 88 ? 9.550 -3.594 -13.138 1.00 79.62 88 GLU A C 1
ATOM 721 O O . GLU A 1 88 ? 8.642 -3.685 -12.311 1.00 79.62 88 GLU A O 1
ATOM 726 N N . LEU A 1 89 ? 10.837 -3.581 -12.781 1.00 81.19 89 LEU A N 1
ATOM 727 C CA . LEU A 1 89 ? 11.268 -3.740 -11.393 1.00 81.19 89 LEU A CA 1
ATOM 728 C C . LEU A 1 89 ? 10.766 -2.593 -10.515 1.00 81.19 89 LEU A C 1
ATOM 730 O O . LEU A 1 89 ? 10.442 -2.812 -9.349 1.00 81.19 89 LEU A O 1
ATOM 734 N N . PHE A 1 90 ? 10.663 -1.386 -11.072 1.00 80.88 90 PHE A N 1
ATOM 735 C CA . PHE A 1 90 ? 10.174 -0.226 -10.339 1.00 80.88 90 PHE A CA 1
ATOM 736 C C . PHE A 1 90 ? 8.673 -0.323 -10.065 1.00 80.88 90 PHE A C 1
ATOM 738 O O . PHE A 1 90 ? 8.262 -0.023 -8.949 1.00 80.88 90 PHE A O 1
ATOM 745 N N . TYR A 1 91 ? 7.870 -0.817 -11.014 1.00 79.44 91 TYR A N 1
ATOM 746 C CA . TYR A 1 91 ? 6.431 -1.020 -10.793 1.00 79.44 91 TYR A CA 1
ATOM 747 C C . TYR A 1 91 ? 6.156 -2.104 -9.744 1.00 79.44 91 TYR A C 1
ATOM 749 O O . TYR A 1 91 ? 5.303 -1.931 -8.871 1.00 79.44 91 TYR A O 1
ATOM 757 N N . VAL A 1 92 ? 6.911 -3.207 -9.785 1.00 85.88 92 VAL A N 1
ATOM 758 C CA . VAL A 1 92 ? 6.805 -4.285 -8.788 1.00 85.88 92 VAL A CA 1
ATOM 759 C C . VAL A 1 92 ? 7.221 -3.779 -7.409 1.00 85.88 92 VAL A C 1
ATOM 761 O O . VAL A 1 92 ? 6.518 -4.024 -6.425 1.00 85.88 92 VAL A O 1
ATOM 764 N N . ALA A 1 93 ? 8.337 -3.047 -7.337 1.00 83.88 93 ALA A N 1
ATOM 765 C CA . ALA A 1 93 ? 8.842 -2.471 -6.097 1.00 83.88 93 ALA A CA 1
ATOM 766 C C . ALA A 1 93 ? 7.868 -1.450 -5.503 1.00 83.88 93 ALA A C 1
ATOM 768 O O . ALA A 1 93 ? 7.627 -1.478 -4.298 1.00 83.88 93 ALA A O 1
ATOM 769 N N . GLU A 1 94 ? 7.278 -0.587 -6.330 1.00 83.44 94 GLU A N 1
ATOM 770 C CA . GLU A 1 94 ? 6.261 0.373 -5.907 1.00 83.44 94 GLU A CA 1
ATOM 771 C C . GLU A 1 94 ? 5.052 -0.339 -5.307 1.00 83.44 94 GLU A C 1
ATOM 773 O O . GLU A 1 94 ? 4.707 -0.089 -4.150 1.00 83.44 94 GLU A O 1
ATOM 778 N N . TYR A 1 95 ? 4.463 -1.281 -6.048 1.00 85.94 95 TYR A N 1
ATOM 779 C CA . TYR A 1 95 ? 3.314 -2.046 -5.578 1.00 85.94 95 TYR A CA 1
ATOM 780 C C . TYR A 1 95 ? 3.628 -2.751 -4.250 1.00 85.94 95 TYR A C 1
ATOM 782 O O . TYR A 1 95 ? 2.892 -2.611 -3.272 1.00 85.94 95 TYR A O 1
ATOM 790 N N . ALA A 1 96 ? 4.755 -3.464 -4.173 1.00 87.69 96 ALA A N 1
ATOM 791 C CA . ALA A 1 96 ? 5.171 -4.151 -2.953 1.00 87.69 96 ALA A CA 1
ATOM 792 C C . ALA A 1 96 ? 5.382 -3.178 -1.783 1.00 87.69 96 ALA A C 1
ATOM 794 O O . ALA A 1 96 ? 4.950 -3.465 -0.665 1.00 87.69 96 ALA A O 1
ATOM 795 N N . LEU A 1 97 ? 5.993 -2.015 -2.027 1.00 85.31 97 LEU A N 1
ATOM 796 C CA . LEU A 1 97 ? 6.251 -1.008 -1.001 1.00 85.31 97 LEU A CA 1
ATOM 797 C C . LEU A 1 97 ? 4.956 -0.401 -0.458 1.00 85.31 97 LEU A C 1
ATOM 799 O O . LEU A 1 97 ? 4.834 -0.246 0.760 1.00 85.31 97 LEU A O 1
ATOM 803 N N . VAL A 1 98 ? 3.985 -0.083 -1.320 1.00 86.25 98 VAL A N 1
ATOM 804 C CA . VAL A 1 98 ? 2.677 0.440 -0.892 1.00 86.25 98 VAL A CA 1
ATOM 805 C C . VAL A 1 98 ? 2.004 -0.558 0.049 1.00 86.25 98 VAL A C 1
ATOM 807 O O . VAL A 1 98 ? 1.654 -0.216 1.183 1.00 86.25 98 VAL A O 1
ATOM 810 N N . TYR A 1 99 ? 1.890 -1.817 -0.377 1.00 88.25 99 TYR A N 1
ATOM 811 C CA . TYR A 1 99 ? 1.241 -2.863 0.411 1.00 88.25 99 TYR A CA 1
ATOM 812 C C . TYR A 1 99 ? 2.005 -3.195 1.702 1.00 88.25 99 TYR A C 1
ATOM 814 O O . TYR A 1 99 ? 1.393 -3.303 2.767 1.00 88.25 99 TYR A O 1
ATOM 822 N N . ALA A 1 100 ? 3.336 -3.260 1.663 1.00 86.56 100 ALA A N 1
ATOM 823 C CA . ALA A 1 100 ? 4.158 -3.452 2.857 1.00 86.56 100 ALA A CA 1
ATOM 824 C C . ALA A 1 100 ? 4.002 -2.296 3.858 1.00 86.56 100 ALA A C 1
ATOM 826 O O . ALA A 1 100 ? 3.909 -2.526 5.066 1.00 86.56 100 ALA A O 1
ATOM 827 N N . THR A 1 101 ? 3.912 -1.057 3.370 1.00 85.12 101 THR A N 1
ATOM 828 C CA . THR A 1 101 ? 3.702 0.130 4.211 1.00 85.12 101 THR A CA 1
ATOM 829 C C . THR A 1 101 ? 2.343 0.088 4.901 1.00 85.12 101 THR A C 1
ATOM 831 O O . THR A 1 101 ? 2.255 0.311 6.112 1.00 85.12 101 THR A O 1
ATOM 834 N N . LEU A 1 102 ? 1.284 -0.247 4.157 1.00 87.56 102 LEU A N 1
ATOM 835 C CA . LEU A 1 102 ? -0.057 -0.420 4.719 1.00 87.56 102 LEU A CA 1
ATOM 836 C C . LEU A 1 102 ? -0.082 -1.552 5.750 1.00 87.56 102 LEU A C 1
ATOM 838 O O . LEU A 1 102 ? -0.611 -1.364 6.847 1.00 87.56 102 LEU A O 1
ATOM 842 N N . CYS A 1 103 ? 0.552 -2.686 5.447 1.00 89.56 103 CYS A N 1
ATOM 843 C CA . CYS A 1 103 ? 0.714 -3.793 6.384 1.00 89.56 103 CYS A CA 1
ATOM 844 C C . CYS A 1 103 ? 1.396 -3.335 7.679 1.00 89.56 103 CYS A C 1
ATOM 846 O O . CYS A 1 103 ? 0.843 -3.526 8.763 1.00 89.56 103 CYS A O 1
ATOM 848 N N . ALA A 1 104 ? 2.559 -2.683 7.589 1.00 87.06 104 ALA A N 1
ATOM 849 C CA . ALA A 1 104 ? 3.303 -2.201 8.751 1.00 87.06 104 ALA A CA 1
ATOM 850 C C . ALA A 1 104 ? 2.485 -1.200 9.584 1.00 87.06 104 ALA A C 1
ATOM 852 O O . ALA A 1 104 ? 2.506 -1.238 10.819 1.00 87.06 104 ALA A O 1
ATOM 853 N N . TRP A 1 105 ? 1.716 -0.329 8.931 1.00 86.06 105 TRP A N 1
ATOM 854 C CA . TRP A 1 105 ? 0.846 0.622 9.613 1.00 86.06 105 TRP A CA 1
ATOM 855 C C . TRP A 1 105 ? -0.301 -0.062 10.367 1.00 86.06 105 TRP A C 1
ATOM 857 O O . TRP A 1 105 ? -0.517 0.217 11.550 1.00 86.06 105 TRP A O 1
ATOM 867 N N . PHE A 1 106 ? -1.004 -0.995 9.723 1.00 90.25 106 PHE A N 1
ATOM 868 C CA . PHE A 1 106 ? -2.066 -1.768 10.369 1.00 90.25 106 PHE A CA 1
ATOM 869 C C . PHE A 1 106 ? -1.517 -2.651 11.493 1.00 90.25 106 PHE A C 1
ATOM 871 O O . PHE A 1 106 ? -2.040 -2.604 12.609 1.00 90.25 106 PHE A O 1
ATOM 878 N N . ALA A 1 107 ? -0.432 -3.386 11.247 1.00 88.25 107 ALA A N 1
ATOM 879 C CA . ALA A 1 107 ? 0.200 -4.261 12.228 1.00 88.25 107 ALA A CA 1
ATOM 880 C C . ALA A 1 107 ? 0.713 -3.479 13.443 1.00 88.25 107 ALA A C 1
ATOM 882 O O . ALA A 1 107 ? 0.425 -3.846 14.580 1.00 88.25 107 ALA A O 1
ATOM 883 N N . SER A 1 108 ? 1.397 -2.353 13.228 1.00 86.00 108 SER A N 1
ATOM 884 C CA . SER A 1 108 ? 1.884 -1.522 14.336 1.00 86.00 108 SER A CA 1
ATOM 885 C C . SER A 1 108 ? 0.756 -0.928 15.184 1.00 86.00 108 SER A C 1
ATOM 887 O O . SER A 1 108 ? 0.928 -0.743 16.388 1.00 86.00 108 SER A O 1
ATOM 889 N N . SER A 1 109 ? -0.419 -0.677 14.596 1.00 87.44 109 SER A N 1
ATOM 890 C CA . SER A 1 109 ? -1.580 -0.187 15.345 1.00 87.44 109 SER A CA 1
ATOM 891 C C . SER A 1 109 ? -2.150 -1.209 16.334 1.00 87.44 109 SER A C 1
ATOM 893 O O . SER A 1 109 ? -2.790 -0.815 17.308 1.00 87.44 109 SER A O 1
ATOM 895 N N . LEU A 1 110 ? -1.880 -2.506 16.136 1.00 87.69 110 LEU A N 1
ATOM 896 C CA . LEU A 1 110 ? -2.324 -3.576 17.034 1.00 87.69 110 LEU A CA 1
ATOM 897 C C . LEU A 1 110 ? -1.625 -3.540 18.398 1.00 87.69 110 LEU A C 1
ATOM 899 O O . LEU A 1 110 ? -2.197 -4.033 19.363 1.00 87.69 110 LEU A O 1
ATOM 903 N N . ALA A 1 111 ? -0.423 -2.957 18.489 1.00 85.38 111 ALA A N 1
ATOM 904 C CA . ALA A 1 111 ? 0.293 -2.792 19.758 1.00 85.38 111 ALA A CA 1
ATOM 905 C C . ALA A 1 111 ? -0.315 -1.695 20.654 1.00 85.38 111 ALA A C 1
ATOM 907 O O . ALA A 1 111 ? 0.001 -1.615 21.836 1.00 85.38 111 ALA A O 1
ATOM 908 N N . GLY A 1 112 ? -1.168 -0.834 20.092 1.00 86.25 112 GLY A N 1
ATOM 909 C CA . GLY A 1 112 ? -1.872 0.216 20.819 1.00 86.25 112 GLY A CA 1
ATOM 910 C C . GLY A 1 112 ? -3.370 0.139 20.557 1.00 86.25 112 GLY A C 1
ATOM 911 O O . GLY A 1 112 ? -4.026 -0.853 20.859 1.00 86.25 112 GLY A O 1
ATOM 912 N N . THR A 1 113 ? -3.933 1.205 19.986 1.00 86.06 113 THR A N 1
ATOM 913 C CA . THR A 1 113 ? -5.312 1.175 19.488 1.00 86.06 113 THR A CA 1
ATOM 914 C C . THR A 1 113 ? -5.325 0.834 17.994 1.00 86.06 113 THR A C 1
ATOM 916 O O . THR A 1 113 ? -4.835 1.654 17.208 1.00 86.06 113 THR A O 1
ATOM 919 N N . PRO A 1 114 ? -5.949 -0.290 17.584 1.00 90.19 114 PRO A N 1
ATOM 920 C CA . PRO A 1 114 ? -6.051 -0.663 16.177 1.00 90.19 114 PRO A CA 1
ATOM 921 C C . PRO A 1 114 ? -6.696 0.440 15.333 1.00 90.19 114 PRO A C 1
ATOM 923 O O . PRO A 1 114 ? -7.631 1.113 15.789 1.00 90.19 114 PRO A O 1
ATOM 926 N N . VAL A 1 115 ? -6.221 0.625 14.094 1.00 87.25 115 VAL A N 1
ATOM 927 C CA . VAL A 1 115 ? -6.693 1.711 13.210 1.00 87.25 115 VAL A CA 1
ATOM 928 C C . VAL A 1 115 ? -8.212 1.689 13.060 1.00 87.25 115 VAL A C 1
ATOM 930 O O . VAL A 1 115 ? -8.852 2.730 13.222 1.00 87.25 115 VAL A O 1
ATOM 933 N N . ILE A 1 116 ? -8.794 0.515 12.811 1.00 86.06 116 ILE A N 1
ATOM 934 C CA . ILE A 1 116 ? -10.238 0.380 12.592 1.00 86.06 116 ILE A CA 1
ATOM 935 C C . ILE A 1 116 ? -11.007 0.702 13.869 1.00 86.06 116 ILE A C 1
ATOM 937 O O . ILE A 1 116 ? -11.990 1.435 13.818 1.00 86.06 116 ILE A O 1
ATOM 941 N N . THR A 1 117 ? -10.527 0.252 15.031 1.00 84.75 117 THR A N 1
ATOM 942 C CA . THR A 1 117 ? -11.127 0.601 16.326 1.00 84.75 117 THR A CA 1
ATOM 943 C C . THR A 1 117 ? -11.114 2.112 16.554 1.00 84.75 117 THR A C 1
ATOM 945 O O . THR A 1 117 ? -12.096 2.677 17.031 1.00 84.75 117 THR A O 1
ATOM 948 N N . ARG A 1 118 ? -10.014 2.794 16.211 1.00 85.25 118 ARG A N 1
ATOM 949 C CA . ARG A 1 118 ? -9.901 4.255 16.346 1.00 85.25 118 ARG A CA 1
ATOM 950 C C . ARG A 1 118 ? -10.891 4.991 15.448 1.00 85.25 118 ARG A C 1
ATOM 952 O O . ARG A 1 118 ? -11.460 5.986 15.885 1.00 85.25 118 ARG A O 1
ATOM 959 N N . VAL A 1 119 ? -11.068 4.531 14.211 1.00 84.31 119 VAL A N 1
ATOM 960 C CA . VAL A 1 119 ? -12.037 5.116 13.273 1.00 84.31 119 VAL A CA 1
ATOM 961 C C . VAL A 1 119 ? -13.461 4.850 13.756 1.00 84.31 119 VAL A C 1
ATOM 963 O O . VAL A 1 119 ? -14.239 5.790 13.872 1.00 84.31 119 VAL A O 1
ATOM 966 N N . ALA A 1 120 ? -13.776 3.611 14.131 1.00 82.75 120 ALA A N 1
ATOM 967 C CA . ALA A 1 120 ? -15.108 3.224 14.581 1.00 82.75 120 ALA A CA 1
ATOM 968 C C . ALA A 1 120 ? -15.548 3.994 15.843 1.00 82.75 120 ALA A C 1
ATOM 970 O O . ALA A 1 120 ? -16.684 4.458 15.898 1.00 82.75 120 ALA A O 1
ATOM 971 N N . ARG A 1 121 ? -14.629 4.246 16.793 1.00 84.06 121 ARG A N 1
ATOM 972 C CA . ARG A 1 121 ? -14.891 5.077 17.988 1.00 84.06 121 ARG A CA 1
ATOM 973 C C . ARG A 1 121 ? -15.284 6.524 17.684 1.00 84.06 121 ARG A C 1
ATOM 975 O O . ARG A 1 121 ? -15.885 7.166 18.534 1.00 84.06 121 ARG A O 1
ATOM 982 N N . ARG A 1 122 ? -14.918 7.064 16.516 1.00 79.50 122 ARG A N 1
ATOM 983 C CA . ARG A 1 122 ? -15.298 8.434 16.126 1.00 79.50 122 ARG A CA 1
ATOM 984 C C . ARG A 1 122 ? -16.726 8.523 15.601 1.00 79.50 122 ARG A C 1
ATOM 986 O O . ARG A 1 122 ? -17.257 9.622 15.534 1.00 79.50 122 ARG A O 1
ATOM 993 N N . VAL A 1 123 ? -17.302 7.395 15.191 1.00 75.62 123 VAL A N 1
ATOM 994 C CA . VAL A 1 123 ? -18.624 7.346 14.557 1.00 75.62 123 VAL A CA 1
ATOM 995 C C . VAL A 1 123 ? -19.672 6.796 15.525 1.00 75.62 123 VAL A C 1
ATOM 997 O O . VAL A 1 123 ? -20.790 7.300 15.554 1.00 75.62 123 VAL A O 1
ATOM 1000 N N . HIS A 1 124 ? -19.317 5.803 16.349 1.00 74.62 124 HIS A N 1
ATOM 1001 C CA . HIS A 1 124 ? -20.248 5.140 17.264 1.00 74.62 124 HIS A CA 1
ATOM 1002 C C . HIS A 1 124 ? -19.596 4.808 18.613 1.00 74.62 124 HIS A C 1
ATOM 1004 O O . HIS A 1 124 ? -18.389 4.559 18.693 1.00 74.62 124 HIS A O 1
ATOM 1010 N N . ALA A 1 125 ? -20.414 4.725 19.667 1.00 76.31 125 ALA A N 1
ATOM 1011 C CA . ALA A 1 125 ? -20.012 4.090 20.919 1.00 76.31 125 ALA A CA 1
ATOM 1012 C C . ALA A 1 125 ? -19.814 2.582 20.679 1.00 76.31 125 ALA A C 1
ATOM 1014 O O . ALA A 1 125 ? -20.684 1.921 20.114 1.00 76.31 125 ALA A O 1
ATOM 1015 N N . LEU A 1 126 ? -18.654 2.042 21.060 1.00 77.88 126 LEU A N 1
ATOM 1016 C CA . LEU A 1 126 ? -18.312 0.639 20.815 1.00 77.88 126 LEU A CA 1
ATOM 1017 C C . LEU A 1 126 ? -18.600 -0.216 22.044 1.00 77.88 126 LEU A C 1
ATOM 1019 O O . LEU A 1 126 ? -18.102 0.074 23.131 1.00 77.88 126 LEU A O 1
ATOM 1023 N N . THR A 1 127 ? -19.318 -1.319 21.850 1.00 81.62 127 THR A N 1
ATOM 1024 C CA . THR A 1 127 ? -19.387 -2.390 22.848 1.00 81.62 127 THR A CA 1
ATOM 1025 C C . THR A 1 127 ? -18.072 -3.188 22.869 1.00 81.62 127 THR A C 1
ATOM 1027 O O . THR A 1 127 ? -17.335 -3.199 21.872 1.00 81.62 127 THR A O 1
ATOM 1030 N N . PRO A 1 128 ? -17.761 -3.914 23.961 1.00 80.88 128 PRO A N 1
ATOM 1031 C CA . PRO A 1 128 ? -16.568 -4.764 24.030 1.00 80.88 128 PRO A CA 1
ATOM 1032 C C . PRO A 1 128 ? -16.477 -5.793 22.888 1.00 80.88 128 PRO A C 1
ATOM 1034 O O . PRO A 1 128 ? -15.398 -6.023 22.336 1.00 80.88 128 PRO A O 1
ATOM 1037 N N . ALA A 1 129 ? -17.614 -6.352 22.460 1.00 79.88 129 ALA A N 1
ATOM 1038 C CA . ALA A 1 129 ? -17.685 -7.277 21.328 1.00 79.88 129 ALA A CA 1
ATOM 1039 C C . ALA A 1 129 ? -17.325 -6.599 19.991 1.00 79.88 129 ALA A C 1
ATOM 1041 O O . ALA A 1 129 ? -16.546 -7.149 19.205 1.00 79.88 129 ALA A O 1
ATOM 1042 N N . MET A 1 130 ? -17.820 -5.377 19.749 1.00 78.00 130 MET A N 1
ATOM 1043 C CA . MET A 1 130 ? -17.466 -4.586 18.561 1.00 78.00 130 MET A CA 1
ATOM 1044 C C . MET A 1 130 ? -15.976 -4.230 18.559 1.00 78.00 130 MET A C 1
ATOM 1046 O O . MET A 1 130 ? -15.313 -4.285 17.521 1.00 78.00 130 MET A O 1
ATOM 1050 N N . GLN A 1 131 ? -15.412 -3.912 19.726 1.00 84.06 131 GLN A N 1
ATOM 1051 C CA . GLN A 1 131 ? -13.982 -3.656 19.853 1.00 84.06 131 GLN A CA 1
ATOM 1052 C C . GLN A 1 131 ? -13.159 -4.900 19.483 1.00 84.06 131 GLN A C 1
ATOM 1054 O O . GLN A 1 131 ? -12.264 -4.798 18.640 1.00 84.06 131 GLN A O 1
ATOM 1059 N N . ALA A 1 132 ? -13.498 -6.079 20.014 1.00 85.00 132 ALA A N 1
ATOM 1060 C CA . ALA A 1 132 ? -12.825 -7.333 19.661 1.00 85.00 132 ALA A CA 1
ATOM 1061 C C . ALA A 1 132 ? -12.937 -7.666 18.159 1.00 85.00 132 ALA A C 1
ATOM 1063 O O . ALA A 1 132 ? -11.976 -8.145 17.548 1.00 85.00 132 ALA A O 1
ATOM 1064 N N . TYR A 1 133 ? -14.081 -7.375 17.530 1.00 83.94 133 TYR A N 1
ATOM 1065 C CA . TYR A 1 133 ? -14.249 -7.494 16.078 1.00 83.94 133 TYR A CA 1
ATOM 1066 C C . TYR A 1 133 ? -13.309 -6.558 15.308 1.00 83.94 133 TYR A C 1
ATOM 1068 O O . TYR A 1 133 ? -12.556 -7.020 14.454 1.00 83.94 133 TYR A O 1
ATOM 1076 N N . THR A 1 134 ? -13.267 -5.267 15.648 1.00 86.31 134 THR A N 1
ATOM 1077 C CA . THR A 1 134 ? -12.394 -4.301 14.949 1.00 86.31 134 THR A CA 1
ATOM 1078 C C . THR A 1 134 ? -10.899 -4.624 15.087 1.00 86.31 134 THR A C 1
ATOM 1080 O O . THR A 1 134 ? -10.130 -4.366 14.157 1.00 86.31 134 THR A O 1
ATOM 1083 N N . VAL A 1 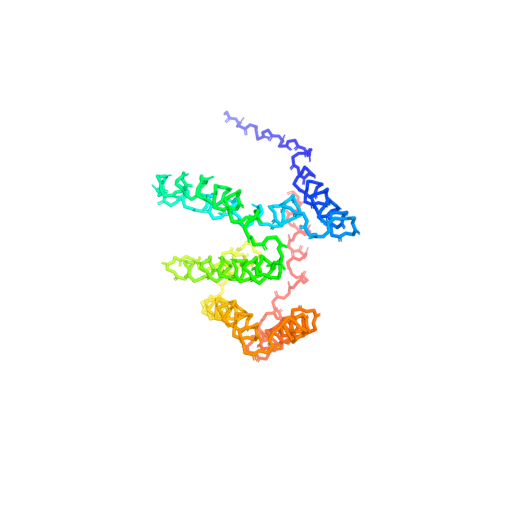135 ? -10.477 -5.239 16.201 1.00 89.19 135 VAL A N 1
ATOM 1084 C CA . VAL A 1 135 ? -9.106 -5.757 16.380 1.00 89.19 135 VAL A CA 1
ATOM 1085 C C . VAL A 1 135 ? -8.834 -6.901 15.398 1.00 89.19 135 VAL A C 1
ATOM 1087 O O . VAL A 1 135 ? -7.832 -6.865 14.680 1.00 89.19 135 VAL A O 1
ATOM 1090 N N . ARG A 1 136 ? -9.730 -7.898 15.328 1.00 88.00 136 ARG A N 1
ATOM 1091 C CA . ARG A 1 136 ? -9.618 -9.028 14.385 1.00 88.00 136 ARG A CA 1
ATOM 1092 C C . ARG A 1 136 ? -9.624 -8.553 12.938 1.00 88.00 136 ARG A C 1
ATOM 1094 O O . ARG A 1 136 ? -8.795 -8.999 12.152 1.00 88.00 136 ARG A O 1
ATOM 1101 N N . LEU A 1 137 ? -10.480 -7.590 12.612 1.00 88.94 137 LEU A N 1
ATOM 1102 C CA . LEU A 1 137 ? -10.535 -7.006 11.281 1.00 88.94 137 LEU A CA 1
ATOM 1103 C C . LEU A 1 137 ? -9.237 -6.261 10.935 1.00 88.94 137 LEU A C 1
ATOM 1105 O O . LEU A 1 137 ? -8.722 -6.410 9.834 1.00 88.94 137 LEU A O 1
ATOM 1109 N N . THR A 1 138 ? -8.647 -5.531 11.888 1.00 90.88 138 THR A N 1
ATOM 1110 C CA . THR A 1 138 ? -7.343 -4.871 11.679 1.00 90.88 138 THR A CA 1
ATOM 1111 C C . THR A 1 138 ? -6.238 -5.899 11.403 1.00 90.88 138 THR A C 1
ATOM 1113 O O . THR A 1 138 ? -5.401 -5.669 10.533 1.00 90.88 138 THR A O 1
ATOM 1116 N N . ARG A 1 139 ? -6.252 -7.054 12.089 1.00 90.69 139 ARG A N 1
ATOM 1117 C CA . ARG A 1 139 ? -5.340 -8.178 11.794 1.00 90.69 139 ARG A CA 1
ATOM 1118 C C . ARG A 1 139 ? -5.575 -8.755 10.399 1.00 90.69 139 ARG A C 1
ATOM 1120 O O . ARG A 1 139 ? -4.607 -8.983 9.685 1.00 90.69 139 ARG A O 1
ATOM 1127 N N . GLY A 1 140 ? -6.837 -8.947 10.011 1.00 91.62 140 GLY A N 1
ATOM 1128 C CA . GLY A 1 140 ? -7.209 -9.419 8.675 1.00 91.62 140 GLY A CA 1
ATOM 1129 C C . GLY A 1 140 ? -6.682 -8.501 7.573 1.00 91.62 140 GLY A C 1
ATOM 1130 O O . GLY A 1 140 ? -6.062 -8.980 6.631 1.00 91.62 140 GLY A O 1
ATOM 1131 N N . TRP A 1 141 ? -6.829 -7.184 7.737 1.00 92.00 141 TRP A N 1
ATOM 1132 C CA . TRP A 1 141 ? -6.263 -6.197 6.813 1.00 92.00 141 TRP A CA 1
ATOM 1133 C C . TRP A 1 141 ? -4.734 -6.228 6.771 1.00 92.00 141 TRP A C 1
ATOM 1135 O O . TRP A 1 141 ? -4.159 -6.206 5.687 1.00 92.00 141 TRP A O 1
ATOM 1145 N N . ALA A 1 142 ? -4.060 -6.314 7.923 1.00 92.44 142 ALA A N 1
ATOM 1146 C CA . ALA A 1 142 ? -2.602 -6.437 7.954 1.00 92.44 142 ALA A CA 1
ATOM 1147 C C . ALA A 1 142 ? -2.126 -7.685 7.190 1.00 92.44 142 ALA A C 1
ATOM 1149 O O . ALA A 1 142 ? -1.221 -7.590 6.364 1.00 92.44 142 ALA A O 1
ATOM 1150 N N . LEU A 1 143 ? -2.774 -8.832 7.420 1.00 93.62 143 LEU A N 1
ATOM 1151 C CA . LEU A 1 143 ? -2.465 -10.084 6.731 1.00 93.62 143 LEU A CA 1
ATOM 1152 C C . LEU A 1 143 ? -2.748 -9.992 5.227 1.00 93.62 143 LEU A C 1
ATOM 1154 O O . LEU A 1 143 ? -1.907 -10.398 4.433 1.00 93.62 143 LEU A O 1
ATOM 1158 N N . TYR A 1 144 ? -3.889 -9.421 4.835 1.00 92.88 144 TYR A N 1
ATOM 1159 C CA . TYR A 1 144 ? -4.226 -9.176 3.433 1.00 92.88 144 TYR A CA 1
ATOM 1160 C C . TYR A 1 144 ? -3.129 -8.363 2.741 1.00 92.88 144 TYR A C 1
ATOM 1162 O O . TYR A 1 144 ? -2.603 -8.779 1.711 1.00 92.88 144 TYR A O 1
ATOM 1170 N N . PHE A 1 145 ? -2.716 -7.242 3.337 1.00 93.12 145 PHE A N 1
ATOM 1171 C CA . PHE A 1 145 ? -1.673 -6.407 2.753 1.00 93.12 145 PHE A CA 1
ATOM 1172 C C . PHE A 1 145 ? -0.316 -7.121 2.671 1.00 93.12 145 PHE A C 1
ATOM 1174 O O . PHE A 1 145 ? 0.381 -6.981 1.666 1.00 93.12 145 PHE A O 1
ATOM 1181 N N . ALA A 1 146 ? 0.042 -7.920 3.681 1.00 92.50 146 ALA A N 1
ATOM 1182 C CA . ALA A 1 146 ? 1.252 -8.740 3.652 1.00 92.50 146 ALA A CA 1
ATOM 1183 C C . ALA A 1 146 ? 1.222 -9.766 2.507 1.00 92.50 146 ALA A C 1
ATOM 1185 O O . ALA A 1 146 ? 2.194 -9.891 1.761 1.00 92.50 146 ALA A O 1
ATOM 1186 N N . LEU A 1 147 ? 0.093 -10.463 2.340 1.00 94.44 147 LEU A N 1
ATOM 1187 C CA . LEU A 1 147 ? -0.101 -11.447 1.276 1.00 94.44 147 LEU A CA 1
ATOM 1188 C C . LEU A 1 147 ? -0.036 -10.796 -0.106 1.00 94.44 147 LEU A C 1
ATOM 1190 O O . LEU A 1 147 ? 0.634 -11.328 -0.982 1.00 94.44 147 LEU A O 1
ATOM 1194 N N . MET A 1 148 ? -0.654 -9.630 -0.300 1.00 93.75 148 MET A N 1
ATOM 1195 C CA . MET A 1 148 ? -0.607 -8.917 -1.582 1.00 93.75 148 MET A CA 1
ATOM 1196 C C . MET A 1 148 ? 0.813 -8.474 -1.954 1.00 93.75 148 MET A C 1
ATOM 1198 O O . MET A 1 148 ? 1.211 -8.608 -3.112 1.00 93.75 148 MET A O 1
ATOM 1202 N N . ALA A 1 149 ? 1.603 -8.001 -0.984 1.00 92.31 149 ALA A N 1
ATOM 1203 C CA . ALA A 1 149 ? 3.009 -7.669 -1.214 1.00 92.31 149 ALA A CA 1
ATOM 1204 C C . ALA A 1 149 ? 3.833 -8.915 -1.587 1.00 92.31 149 ALA A C 1
ATOM 1206 O O . ALA A 1 149 ? 4.584 -8.887 -2.563 1.00 92.31 149 ALA A O 1
ATOM 1207 N N . ALA A 1 150 ? 3.660 -10.017 -0.851 1.00 93.81 150 ALA A N 1
ATOM 1208 C CA . ALA A 1 150 ? 4.370 -11.268 -1.109 1.00 93.81 150 ALA A CA 1
ATOM 1209 C C . ALA A 1 150 ? 3.985 -11.887 -2.464 1.00 93.81 150 ALA A C 1
ATOM 1211 O O . ALA A 1 150 ? 4.864 -12.267 -3.236 1.00 93.81 150 ALA A O 1
ATOM 1212 N N . LEU A 1 151 ? 2.688 -11.936 -2.783 1.00 93.69 151 LEU A N 1
ATOM 1213 C CA . LEU A 1 151 ? 2.176 -12.446 -4.056 1.00 93.69 151 LEU A CA 1
ATOM 1214 C C . LEU A 1 151 ? 2.648 -11.597 -5.234 1.00 93.69 151 LEU A C 1
ATOM 1216 O O . LEU A 1 151 ? 3.039 -12.164 -6.246 1.00 93.69 151 LEU A O 1
ATOM 1220 N N . SER A 1 152 ? 2.685 -10.268 -5.098 1.00 92.69 152 SER A N 1
ATOM 1221 C CA . SER A 1 152 ? 3.239 -9.381 -6.129 1.00 92.69 152 SER A CA 1
ATOM 1222 C C . SER A 1 152 ? 4.676 -9.774 -6.495 1.00 92.69 152 SER A C 1
ATOM 1224 O O . SER A 1 152 ? 4.987 -9.975 -7.668 1.00 92.69 152 SER A O 1
ATOM 1226 N N . ILE A 1 153 ? 5.539 -9.964 -5.493 1.00 92.00 153 ILE A N 1
ATOM 1227 C CA . ILE A 1 153 ? 6.940 -10.351 -5.713 1.00 92.00 153 ILE A CA 1
ATOM 1228 C C . ILE A 1 153 ? 7.028 -11.767 -6.296 1.00 92.00 153 ILE A C 1
ATOM 1230 O O . ILE A 1 153 ? 7.763 -11.989 -7.256 1.00 92.00 153 ILE A O 1
ATOM 1234 N N . LEU A 1 154 ? 6.265 -12.717 -5.747 1.00 93.12 154 LEU A N 1
ATOM 1235 C CA . LEU A 1 154 ? 6.309 -14.122 -6.152 1.00 93.12 154 LEU A CA 1
ATOM 1236 C C . LEU A 1 154 ? 5.807 -14.330 -7.587 1.00 93.12 154 LEU A C 1
ATOM 1238 O O . LEU A 1 154 ? 6.458 -15.015 -8.371 1.00 93.12 154 LEU A O 1
ATOM 1242 N N . VAL A 1 155 ? 4.679 -13.713 -7.948 1.00 93.56 155 VAL A N 1
ATOM 1243 C CA . VAL A 1 155 ? 4.114 -13.782 -9.303 1.00 93.56 155 VAL A CA 1
ATOM 1244 C C . VAL A 1 155 ? 5.094 -13.193 -10.310 1.00 93.56 155 VAL A C 1
ATOM 1246 O O . VAL A 1 155 ? 5.337 -13.809 -11.342 1.00 93.56 155 VAL A O 1
ATOM 1249 N N . PHE A 1 156 ? 5.707 -12.046 -10.006 1.00 90.75 156 PHE A N 1
ATOM 1250 C CA . PHE A 1 156 ? 6.705 -11.460 -10.898 1.00 90.75 156 PHE A CA 1
ATOM 1251 C C . PHE A 1 156 ? 7.946 -12.351 -11.046 1.00 90.75 156 PHE A C 1
ATOM 1253 O O . PHE A 1 156 ? 8.406 -12.576 -12.164 1.00 90.75 156 PHE A O 1
ATOM 1260 N N . ALA A 1 157 ? 8.465 -12.888 -9.937 1.00 90.44 157 ALA A N 1
ATOM 1261 C CA . ALA A 1 157 ? 9.670 -13.713 -9.939 1.00 90.44 157 ALA A CA 1
ATOM 1262 C C . ALA A 1 157 ? 9.487 -15.049 -10.680 1.00 90.44 157 ALA A C 1
ATOM 1264 O O . ALA A 1 157 ? 10.423 -15.512 -11.326 1.00 90.44 157 ALA A O 1
ATOM 1265 N N . LEU A 1 158 ? 8.302 -15.664 -10.590 1.00 93.88 158 LEU A N 1
ATOM 1266 C CA . LEU A 1 158 ? 8.032 -16.981 -11.177 1.00 93.88 158 LEU A CA 1
ATOM 1267 C C . LEU A 1 158 ? 7.417 -16.919 -12.579 1.00 93.88 158 LEU A C 1
ATOM 1269 O O . LEU A 1 158 ? 7.689 -17.790 -13.399 1.00 93.88 158 LEU A O 1
ATOM 1273 N N . LEU A 1 159 ? 6.561 -15.929 -12.847 1.00 91.88 159 LEU A N 1
ATOM 1274 C CA . LEU A 1 159 ? 5.711 -15.885 -14.045 1.00 91.88 159 LEU A CA 1
ATOM 1275 C C . LEU A 1 159 ? 5.983 -14.661 -14.937 1.00 91.88 159 LEU A C 1
ATOM 1277 O O . LEU A 1 159 ? 5.409 -14.540 -16.021 1.00 91.88 159 LEU A O 1
ATOM 1281 N N . GLY A 1 160 ? 6.861 -13.754 -14.501 1.00 89.88 160 GLY A N 1
ATOM 1282 C CA . GLY A 1 160 ? 7.259 -12.573 -15.256 1.00 89.88 160 GLY A CA 1
ATOM 1283 C C . GLY A 1 160 ? 6.205 -11.463 -15.303 1.00 89.88 160 GLY A C 1
ATOM 1284 O O . GLY A 1 160 ? 5.169 -11.484 -14.633 1.00 89.88 160 GLY A O 1
ATOM 1285 N N . LEU A 1 161 ? 6.493 -10.448 -16.119 1.00 86.56 161 LEU A N 1
ATOM 1286 C CA . LEU A 1 161 ? 5.711 -9.213 -16.196 1.00 86.56 161 LEU A CA 1
ATOM 1287 C C . LEU A 1 161 ? 4.246 -9.397 -16.645 1.00 86.56 161 LEU A C 1
ATOM 1289 O O . LEU A 1 161 ? 3.385 -8.762 -16.036 1.00 86.56 161 LEU A O 1
ATOM 1293 N N . PRO A 1 162 ? 3.907 -10.231 -17.652 1.00 87.75 162 PRO A N 1
ATOM 1294 C CA . PRO A 1 162 ? 2.520 -10.343 -18.115 1.00 87.75 162 PRO A CA 1
ATOM 1295 C C . PRO A 1 162 ? 1.578 -10.891 -17.037 1.00 87.75 162 PRO A C 1
ATOM 1297 O O . PRO A 1 162 ? 0.503 -10.338 -16.805 1.00 87.75 162 PRO A O 1
ATOM 1300 N N . ALA A 1 163 ? 2.004 -11.941 -16.330 1.00 90.06 163 ALA A N 1
ATOM 1301 C CA . ALA A 1 163 ? 1.239 -12.523 -15.232 1.00 90.06 163 ALA A CA 1
ATOM 1302 C C . ALA A 1 163 ? 1.131 -11.559 -14.045 1.00 90.06 163 ALA A C 1
ATOM 1304 O O . ALA A 1 163 ? 0.071 -11.444 -13.430 1.00 90.06 163 ALA A O 1
ATOM 1305 N N . TRP A 1 164 ? 2.204 -10.818 -13.755 1.00 92.50 164 TRP A N 1
ATOM 1306 C CA . TRP A 1 164 ? 2.185 -9.782 -12.728 1.00 92.50 164 TRP A CA 1
ATOM 1307 C C . TRP A 1 164 ? 1.212 -8.643 -13.059 1.00 92.50 164 TRP A C 1
ATOM 1309 O O . TRP A 1 164 ? 0.445 -8.220 -12.197 1.00 92.50 164 TRP A O 1
ATOM 1319 N N . ALA A 1 165 ? 1.182 -8.178 -14.310 1.00 87.31 165 ALA A N 1
ATOM 1320 C CA . ALA A 1 165 ? 0.239 -7.154 -14.754 1.00 87.31 165 ALA A CA 1
ATOM 1321 C C . ALA A 1 165 ? -1.215 -7.643 -14.652 1.00 87.31 165 ALA A C 1
ATOM 1323 O O . ALA A 1 165 ? -2.081 -6.922 -14.160 1.00 87.31 165 ALA A O 1
ATOM 1324 N N . PHE A 1 166 ? -1.488 -8.893 -15.039 1.00 88.88 166 PHE A N 1
ATOM 1325 C CA . PHE A 1 166 ? -2.806 -9.499 -14.839 1.00 88.88 166 PHE A CA 1
ATOM 1326 C C . PHE A 1 166 ? -3.178 -9.575 -13.350 1.00 88.88 166 PHE A C 1
ATOM 1328 O O . PHE A 1 166 ? -4.300 -9.238 -12.962 1.00 88.88 166 PHE A O 1
ATOM 1335 N N . PHE A 1 167 ? -2.225 -9.957 -12.497 1.00 91.00 167 PHE A N 1
ATOM 1336 C CA . PHE A 1 167 ? -2.427 -9.984 -11.054 1.00 91.00 167 PHE A CA 1
ATOM 1337 C C . PHE A 1 167 ? -2.807 -8.607 -10.496 1.00 91.00 167 PHE A C 1
ATOM 1339 O O . PHE A 1 167 ? -3.784 -8.491 -9.755 1.00 91.00 167 PHE A O 1
ATOM 1346 N N . THR A 1 1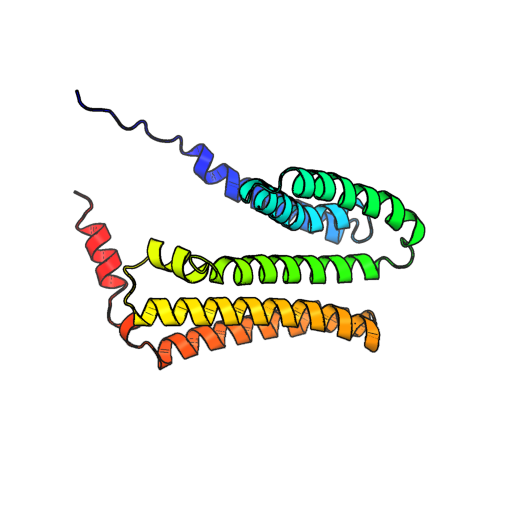68 ? -2.084 -7.554 -10.868 1.00 89.44 168 THR A N 1
ATOM 1347 C CA . THR A 1 168 ? -2.316 -6.211 -10.323 1.00 89.44 168 THR A CA 1
ATOM 1348 C C . THR A 1 168 ? -3.565 -5.537 -10.884 1.00 89.44 168 THR A C 1
ATOM 1350 O O . THR A 1 168 ? -4.263 -4.852 -10.135 1.00 89.44 168 THR A O 1
ATOM 1353 N N . VAL A 1 169 ? -3.887 -5.750 -12.161 1.00 88.50 169 VAL A N 1
ATOM 1354 C CA . VAL A 1 169 ? -5.024 -5.094 -12.828 1.00 88.50 169 VAL A CA 1
ATOM 1355 C C . VAL A 1 169 ? -6.342 -5.839 -12.610 1.00 88.50 169 VAL A C 1
ATOM 1357 O O . VAL A 1 169 ? -7.389 -5.201 -12.546 1.00 88.50 169 VAL A O 1
ATOM 1360 N N . VAL A 1 170 ? -6.319 -7.169 -12.470 1.00 89.12 170 VAL A N 1
ATOM 1361 C CA . VAL A 1 170 ? -7.544 -7.989 -12.414 1.00 89.12 170 VAL A CA 1
ATOM 1362 C C . VAL A 1 170 ? -7.714 -8.659 -11.056 1.00 89.12 170 VAL A C 1
ATOM 1364 O O . VAL A 1 170 ? -8.692 -8.405 -10.351 1.00 89.12 170 VAL A O 1
ATOM 1367 N N . LEU A 1 171 ? -6.755 -9.496 -10.654 1.00 90.12 171 LEU A N 1
ATOM 1368 C CA . LEU A 1 171 ? -6.887 -10.291 -9.427 1.00 90.12 171 LEU A CA 1
ATOM 1369 C C . LEU A 1 171 ? -6.879 -9.421 -8.169 1.00 90.12 171 LEU A C 1
ATOM 1371 O O . LEU A 1 171 ? -7.640 -9.688 -7.247 1.00 90.12 171 LEU A O 1
ATOM 1375 N N . SER A 1 172 ? -6.062 -8.371 -8.123 1.00 88.38 172 SER A N 1
ATOM 1376 C CA . SER A 1 172 ? -5.963 -7.469 -6.973 1.00 88.38 172 SER A CA 1
ATOM 1377 C C . SER A 1 172 ? -7.285 -6.735 -6.687 1.00 88.38 172 SER A C 1
ATOM 1379 O O . SER A 1 172 ? -7.757 -6.816 -5.550 1.00 88.38 172 SER A O 1
ATOM 1381 N N . PRO A 1 173 ? -7.949 -6.078 -7.663 1.00 87.12 173 PRO A N 1
ATOM 1382 C CA . PRO A 1 173 ? -9.283 -5.512 -7.451 1.00 87.12 173 PRO A CA 1
ATOM 1383 C C . PRO A 1 173 ? -10.339 -6.545 -7.048 1.00 87.12 173 PRO A C 1
ATOM 1385 O O . PRO A 1 173 ? -11.128 -6.277 -6.144 1.00 87.12 173 PRO A O 1
ATOM 1388 N N . ILE A 1 174 ? -10.338 -7.733 -7.665 1.00 89.88 174 ILE A N 1
ATOM 1389 C CA . ILE A 1 174 ? -11.273 -8.816 -7.313 1.00 89.88 174 ILE A CA 1
ATOM 1390 C C . ILE A 1 174 ? -11.036 -9.294 -5.877 1.00 89.88 174 ILE A C 1
ATOM 1392 O O . ILE A 1 174 ? -11.987 -9.484 -5.119 1.00 89.88 174 ILE A O 1
ATOM 1396 N N . SER A 1 175 ? -9.775 -9.458 -5.485 1.00 90.38 175 SER A N 1
ATOM 1397 C CA . SER A 1 175 ? -9.366 -9.842 -4.134 1.00 90.38 175 SER A CA 1
ATOM 1398 C C . SER A 1 175 ? -9.829 -8.806 -3.109 1.00 90.38 175 SER A C 1
ATOM 1400 O O . SER A 1 175 ? -10.449 -9.159 -2.105 1.00 90.38 175 SER A O 1
ATOM 1402 N N . LEU A 1 176 ? -9.643 -7.517 -3.411 1.00 89.94 176 LEU A N 1
ATOM 1403 C CA . LEU A 1 176 ? -10.118 -6.421 -2.571 1.00 89.94 176 LEU A CA 1
ATOM 1404 C C . LEU A 1 176 ? -11.648 -6.413 -2.455 1.00 89.94 176 LEU A C 1
ATOM 1406 O O . LEU A 1 176 ? -12.177 -6.291 -1.351 1.00 89.94 176 LEU A O 1
ATOM 1410 N N . ALA A 1 177 ? -12.361 -6.569 -3.573 1.00 87.75 177 ALA A N 1
ATOM 1411 C CA . ALA A 1 177 ? -13.819 -6.642 -3.585 1.00 87.75 177 ALA A CA 1
ATOM 1412 C C . ALA A 1 177 ? -14.319 -7.838 -2.765 1.00 87.75 177 ALA A C 1
ATOM 1414 O O . ALA A 1 177 ? -15.212 -7.686 -1.939 1.00 87.75 177 ALA A O 1
ATOM 1415 N N . THR A 1 178 ? -13.691 -9.003 -2.920 1.00 88.31 178 THR A N 1
ATOM 1416 C CA . THR A 1 178 ? -14.008 -10.215 -2.153 1.00 88.31 178 THR A CA 1
ATOM 1417 C C . THR A 1 178 ? -13.759 -10.005 -0.664 1.00 88.31 178 THR A C 1
ATOM 1419 O O . THR A 1 178 ? -14.591 -10.386 0.157 1.00 88.31 178 THR A O 1
ATOM 1422 N N . PHE A 1 179 ? -12.654 -9.353 -0.301 1.00 88.00 179 PHE A N 1
ATOM 1423 C CA . PHE A 1 179 ? -12.337 -9.032 1.087 1.00 88.00 179 PHE A CA 1
ATOM 1424 C C . PHE A 1 179 ? -13.369 -8.073 1.699 1.00 88.00 179 PHE A C 1
ATOM 1426 O O . PHE A 1 179 ? -13.833 -8.299 2.816 1.00 88.00 179 PHE A O 1
ATOM 1433 N N . LEU A 1 180 ? -13.782 -7.039 0.959 1.00 85.62 180 LEU A N 1
ATOM 1434 C CA . LEU A 1 180 ? -14.796 -6.074 1.397 1.00 85.62 180 LEU A CA 1
ATOM 1435 C C . LEU A 1 180 ? -16.195 -6.688 1.489 1.00 85.62 180 LEU A C 1
ATOM 1437 O O . LEU A 1 180 ? -16.888 -6.476 2.479 1.00 85.62 180 LEU A O 1
ATOM 1441 N N . ILE A 1 181 ? -16.611 -7.467 0.490 1.00 83.44 181 ILE A N 1
ATOM 1442 C CA . ILE A 1 181 ? -17.898 -8.173 0.501 1.00 83.44 181 ILE A CA 1
ATOM 1443 C C . ILE A 1 181 ? -17.906 -9.198 1.635 1.00 83.44 181 ILE A C 1
ATOM 1445 O O . ILE A 1 181 ? -18.877 -9.276 2.383 1.00 83.44 181 ILE A O 1
ATOM 1449 N N . GLY A 1 182 ? -16.811 -9.940 1.811 1.00 80.50 182 GLY A N 1
ATOM 1450 C CA . GLY A 1 182 ? -16.634 -10.874 2.917 1.00 80.50 182 GLY A CA 1
ATOM 1451 C C . GLY A 1 182 ? -16.748 -10.187 4.277 1.00 80.50 182 GLY A C 1
ATOM 1452 O O . GLY A 1 182 ? -17.480 -10.670 5.137 1.00 80.50 182 GLY A O 1
ATOM 1453 N N . GLU A 1 183 ? -16.098 -9.034 4.462 1.00 83.69 183 GLU A N 1
ATOM 1454 C CA . GLU A 1 183 ? -16.235 -8.208 5.671 1.00 83.69 183 GLU A CA 1
ATOM 1455 C C . GLU A 1 183 ? -17.681 -7.760 5.881 1.00 83.69 183 GLU A C 1
ATOM 1457 O O . GLU A 1 183 ? -18.221 -7.933 6.973 1.00 83.69 183 GLU A O 1
ATOM 1462 N N . HIS A 1 184 ? -18.329 -7.256 4.832 1.00 75.31 184 HIS A N 1
ATOM 1463 C CA . HIS A 1 184 ? -19.695 -6.752 4.898 1.00 75.31 184 HIS A CA 1
ATOM 1464 C C . HIS A 1 184 ? -20.696 -7.851 5.275 1.00 75.31 184 HIS A C 1
ATOM 1466 O O . HIS A 1 184 ? -21.515 -7.677 6.180 1.00 75.31 184 HIS A O 1
ATOM 1472 N N . VAL A 1 185 ? -20.590 -9.014 4.630 1.00 74.50 185 VAL A N 1
ATOM 1473 C CA . VAL A 1 185 ? -21.426 -10.186 4.912 1.00 74.50 185 VAL A CA 1
ATOM 1474 C C . VAL A 1 185 ? -21.145 -10.717 6.315 1.00 74.50 185 VAL A C 1
ATOM 1476 O O . VAL A 1 185 ? -22.082 -11.004 7.059 1.00 74.50 185 VAL A O 1
ATOM 1479 N N . MET A 1 186 ? -19.877 -10.820 6.717 1.00 70.75 186 MET A N 1
ATOM 1480 C CA . MET A 1 186 ? -19.513 -11.300 8.051 1.00 70.75 186 MET A CA 1
ATOM 1481 C C . MET A 1 186 ? -20.032 -10.364 9.146 1.00 70.75 186 MET A C 1
ATOM 1483 O O . MET A 1 186 ? -20.533 -10.823 10.174 1.00 70.75 186 MET A O 1
ATOM 1487 N N . ARG A 1 187 ? -19.980 -9.053 8.907 1.00 71.38 187 ARG A N 1
ATOM 1488 C CA . ARG A 1 187 ? -20.533 -8.040 9.805 1.00 71.38 187 ARG A CA 1
ATOM 1489 C C . ARG A 1 187 ? -22.047 -8.181 9.956 1.00 71.38 187 ARG A C 1
ATOM 1491 O O . ARG A 1 187 ? -22.534 -8.124 11.082 1.00 71.38 187 ARG A O 1
ATOM 1498 N N . TYR A 1 188 ? -22.761 -8.444 8.862 1.00 65.31 188 TYR A N 1
ATOM 1499 C CA . TYR A 1 188 ? -24.201 -8.720 8.886 1.00 65.31 188 TYR A CA 1
ATOM 1500 C C . TYR A 1 188 ? -24.551 -10.032 9.603 1.00 65.31 188 TYR A C 1
ATOM 1502 O O . TYR A 1 188 ? -25.541 -10.090 10.330 1.00 65.31 188 TYR A O 1
ATOM 1510 N N . ARG A 1 189 ? -23.743 -11.089 9.431 1.00 64.12 189 ARG A N 1
ATOM 1511 C CA . ARG A 1 189 ? -24.016 -12.414 10.018 1.00 64.12 189 ARG A CA 1
ATOM 1512 C C . ARG A 1 189 ? -23.647 -12.521 11.499 1.00 64.12 189 ARG A C 1
ATOM 1514 O O . ARG A 1 189 ? -24.376 -13.171 12.241 1.00 64.12 189 ARG A O 1
ATOM 1521 N N . TRP A 1 190 ? -22.536 -11.925 11.938 1.00 59.56 190 TRP A N 1
ATOM 1522 C CA . TRP A 1 190 ? -22.058 -12.035 13.328 1.00 59.56 190 TRP A CA 1
ATOM 1523 C C . TRP A 1 190 ? -22.429 -10.867 14.231 1.00 59.56 190 TRP A C 1
ATOM 1525 O O . TRP A 1 190 ? -22.393 -11.022 15.450 1.00 59.56 190 TRP A O 1
ATOM 1535 N N . HIS A 1 191 ? -22.812 -9.720 13.672 1.00 59.22 191 HIS A N 1
ATOM 1536 C CA . HIS A 1 191 ? -23.278 -8.593 14.471 1.00 59.22 191 HIS A CA 1
ATOM 1537 C C . HIS A 1 191 ? -24.596 -7.999 13.943 1.00 59.22 191 HIS A C 1
ATOM 1539 O O . HIS A 1 191 ? -24.618 -6.829 13.558 1.00 59.22 191 HIS A O 1
ATOM 1545 N N . PRO A 1 192 ? -25.720 -8.747 14.003 1.00 54.88 192 PRO A N 1
ATOM 1546 C CA . PRO A 1 192 ? -27.055 -8.218 13.680 1.00 54.88 192 PRO A CA 1
ATOM 1547 C C . PRO A 1 192 ? -27.441 -6.987 14.526 1.00 54.88 192 PRO A C 1
ATOM 1549 O O . PRO A 1 192 ? -28.270 -6.171 14.130 1.00 54.88 192 PRO A O 1
ATOM 1552 N N . GLU A 1 193 ? -26.794 -6.835 15.686 1.00 54.56 193 GLU A N 1
ATOM 1553 C CA . GLU A 1 193 ? -26.839 -5.682 16.596 1.00 54.56 193 GLU A CA 1
ATOM 1554 C C . GLU A 1 193 ? -26.530 -4.340 15.888 1.00 54.56 193 GLU A C 1
ATOM 1556 O O . GLU A 1 193 ? -27.116 -3.310 16.227 1.00 54.56 193 GLU A O 1
ATOM 1561 N N . PHE A 1 194 ? -25.618 -4.337 14.897 1.00 52.97 194 PHE A N 1
ATOM 1562 C CA . PHE A 1 194 ? -25.204 -3.128 14.158 1.00 52.97 194 PHE A CA 1
ATOM 1563 C C . PHE A 1 194 ? -26.330 -2.548 13.293 1.00 52.97 194 PHE A C 1
ATOM 1565 O O . PHE A 1 194 ? -26.296 -1.357 12.989 1.00 52.97 194 PHE A O 1
ATOM 1572 N N . ASP A 1 195 ? -27.306 -3.372 12.906 1.00 50.91 195 ASP A N 1
ATOM 1573 C CA . ASP A 1 195 ? -28.381 -2.994 11.985 1.00 50.91 195 ASP A CA 1
ATOM 1574 C C . ASP A 1 195 ? -29.648 -2.528 12.732 1.00 50.91 195 ASP A C 1
ATOM 1576 O O . ASP A 1 195 ? -30.438 -1.730 12.228 1.00 50.91 195 ASP A O 1
ATOM 1580 N N . ARG A 1 196 ? -29.821 -2.934 14.001 1.00 47.81 196 ARG A N 1
ATOM 1581 C CA . ARG A 1 196 ? -30.989 -2.545 14.821 1.00 47.81 196 ARG A CA 1
ATOM 1582 C C . ARG A 1 196 ? -30.749 -1.328 15.711 1.00 47.81 196 ARG A C 1
ATOM 1584 O O . ARG A 1 196 ? -31.694 -0.600 16.006 1.00 47.81 196 ARG A O 1
ATOM 1591 N N . ALA A 1 197 ? -29.495 -1.015 16.037 1.00 45.06 197 ALA A N 1
ATOM 1592 C CA . ALA A 1 197 ? -29.109 0.236 16.695 1.00 45.06 197 ALA A CA 1
ATOM 1593 C C . ALA A 1 197 ? -28.887 1.399 15.697 1.00 45.06 197 ALA A C 1
ATOM 1595 O O . ALA A 1 197 ? -28.004 2.232 15.848 1.00 45.06 197 ALA A O 1
ATOM 1596 N N . SER A 1 198 ? -29.749 1.473 14.681 1.00 48.44 198 SER A N 1
ATOM 1597 C CA . SER A 1 198 ? -30.380 2.707 14.222 1.00 48.44 198 SER A CA 1
ATOM 1598 C C . SER A 1 198 ? -29.466 3.857 13.760 1.00 48.44 198 SER A C 1
ATOM 1600 O O . SER A 1 198 ? -29.321 4.892 14.412 1.00 48.44 198 SER A O 1
ATOM 1602 N N . LEU A 1 199 ? -29.034 3.761 12.497 1.00 49.69 199 LEU A N 1
ATOM 1603 C CA . LEU A 1 199 ? -28.746 4.925 11.641 1.00 49.69 199 LEU A CA 1
ATOM 1604 C C . LEU A 1 199 ? -29.854 5.995 11.745 1.00 49.69 199 LEU A C 1
ATOM 1606 O O . LEU A 1 199 ? -29.570 7.190 11.755 1.00 49.69 199 LEU A O 1
ATOM 1610 N N . ARG A 1 200 ? -31.118 5.576 11.913 1.00 53.84 200 ARG A N 1
ATOM 1611 C CA . ARG A 1 200 ? -32.260 6.476 12.145 1.00 53.84 200 ARG A CA 1
ATOM 1612 C C . ARG A 1 200 ? -32.187 7.198 13.496 1.00 53.84 200 ARG A C 1
ATOM 1614 O O . ARG A 1 200 ? -32.546 8.363 13.553 1.00 53.84 200 ARG A O 1
ATOM 1621 N N . HIS A 1 201 ? -31.686 6.565 14.554 1.00 55.16 201 HIS A N 1
ATOM 1622 C CA . HIS A 1 201 ? -31.511 7.144 15.890 1.00 55.16 201 HIS A CA 1
ATOM 1623 C C . HIS A 1 201 ? -30.288 8.057 15.925 1.00 55.16 201 HIS A C 1
ATOM 1625 O O . HIS A 1 201 ? -30.336 9.100 16.562 1.00 55.16 201 HIS A O 1
ATOM 1631 N N . THR A 1 202 ? -29.214 7.726 15.202 1.00 55.84 202 THR A N 1
ATOM 1632 C CA . THR A 1 202 ? -28.071 8.639 15.036 1.00 55.84 202 THR A CA 1
ATOM 1633 C C . THR A 1 202 ? -28.477 9.901 14.264 1.00 55.84 202 THR A C 1
ATOM 1635 O O . THR A 1 202 ? -28.152 11.005 14.692 1.00 55.84 202 THR A O 1
ATOM 1638 N N . ILE A 1 203 ? -29.255 9.767 13.181 1.00 58.69 203 ILE A N 1
ATOM 1639 C CA . ILE A 1 203 ? -29.793 10.913 12.420 1.00 58.69 203 ILE A CA 1
ATOM 1640 C C . ILE A 1 203 ? -30.817 11.705 13.249 1.00 58.69 203 ILE A C 1
ATOM 1642 O O . ILE A 1 203 ? -30.839 12.933 13.182 1.00 58.69 203 ILE A O 1
ATOM 16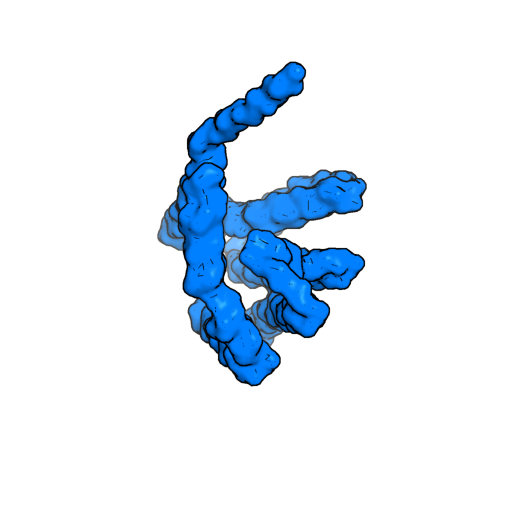46 N N . ARG A 1 204 ? -31.647 11.021 14.044 1.00 62.19 204 ARG A N 1
ATOM 1647 C CA . ARG A 1 204 ? -32.642 11.645 14.923 1.00 62.19 204 ARG A CA 1
ATOM 1648 C C . ARG A 1 204 ? -31.989 12.437 16.055 1.00 62.19 204 ARG A C 1
ATOM 1650 O O . ARG A 1 204 ? -32.315 13.602 16.208 1.00 62.19 204 ARG A O 1
ATOM 1657 N N . VAL A 1 205 ? -31.000 11.874 16.749 1.00 59.84 205 VAL A N 1
ATOM 1658 C CA . VAL A 1 205 ? -30.240 12.575 17.803 1.00 59.84 205 VAL A CA 1
ATOM 1659 C C . VAL A 1 205 ? -29.442 13.751 17.238 1.00 59.84 205 VAL A C 1
ATOM 1661 O O . VAL A 1 205 ? -29.355 14.790 17.878 1.00 59.84 205 VAL A O 1
ATOM 1664 N N . TRP A 1 206 ? -28.907 13.639 16.019 1.00 56.72 206 TRP A N 1
ATOM 1665 C CA . TRP A 1 206 ? -28.243 14.769 15.362 1.00 56.72 206 TRP A CA 1
ATOM 1666 C C . TRP A 1 206 ? -29.221 15.892 14.968 1.00 56.72 206 TRP A C 1
ATOM 1668 O O . TRP A 1 206 ? -28.841 17.058 14.997 1.00 56.72 206 TRP A O 1
ATOM 1678 N N . ARG A 1 207 ? -30.482 15.567 14.639 1.00 59.56 207 ARG A N 1
ATOM 1679 C CA . ARG A 1 207 ? -31.541 16.570 14.409 1.00 59.56 207 ARG A CA 1
ATOM 1680 C C . ARG A 1 207 ? -32.117 17.156 15.697 1.00 59.56 207 ARG A C 1
ATOM 1682 O O . ARG A 1 207 ? -32.487 18.320 15.695 1.00 59.56 207 ARG A O 1
ATOM 1689 N N . GLU A 1 208 ? -32.219 16.367 16.762 1.00 62.72 208 GLU A N 1
ATOM 1690 C CA . GLU A 1 208 ? -32.830 16.776 18.036 1.00 62.72 208 GLU A CA 1
ATOM 1691 C C . GLU A 1 208 ? -31.829 17.480 18.975 1.00 62.72 208 GLU A C 1
ATOM 1693 O O . GLU A 1 208 ? -32.239 18.297 19.790 1.00 62.72 208 GLU A O 1
ATOM 1698 N N . GLY A 1 209 ? -30.519 17.232 18.840 1.00 47.84 209 GLY A N 1
ATOM 1699 C CA . GLY A 1 209 ? -29.446 17.891 19.604 1.00 47.84 209 GLY A CA 1
ATOM 1700 C C . GLY A 1 209 ? -28.859 19.152 18.953 1.00 47.84 209 GLY A C 1
ATOM 1701 O O . GLY A 1 209 ? -27.765 19.572 19.323 1.00 47.84 209 GLY A O 1
ATOM 1702 N N . GLY A 1 210 ? -29.542 19.711 17.951 1.00 42.00 210 GLY A N 1
ATOM 1703 C CA . GLY A 1 210 ? -29.176 20.951 17.261 1.00 42.00 210 GLY A CA 1
ATOM 1704 C C . GLY A 1 210 ? -30.077 22.129 17.638 1.00 42.00 210 GLY A C 1
ATOM 1705 O O . GLY A 1 210 ? -30.604 22.776 16.734 1.00 42.00 210 GLY A O 1
ATOM 1706 N N . ALA A 1 211 ? -30.265 22.370 18.939 1.00 36.47 211 ALA A N 1
ATOM 1707 C CA . ALA A 1 211 ? -30.861 23.586 19.500 1.00 36.47 211 ALA A CA 1
ATOM 1708 C C . ALA A 1 211 ? -29.817 24.329 20.344 1.00 36.47 211 ALA A C 1
ATOM 1710 O O . ALA A 1 211 ? -29.143 23.652 21.155 1.00 36.47 211 ALA A O 1
#

Organism: NCBI:txid2816950